Protein 2A9S (pdb70)

Structure (mmCIF, N/CA/C/O backbone):
data_2A9S
#
_entry.id   2A9S
#
_cell.length_a   41.050
_cell.length_b   68.790
_cell.length_c   96.670
_cell.angle_alpha   90.00
_cell.angle_beta   90.00
_cell.angle_gamma   90.00
#
_symmetry.space_group_name_H-M   'P 21 21 21'
#
loop_
_entity.id
_entity.type
_entity.pdbx_description
1 polymer 'competence/damage-inducible protein CinA'
2 non-polymer 'CHLORIDE ION'
3 water water
#
loop_
_atom_site.group_PDB
_atom_site.id
_atom_site.type_symbol
_atom_site.label_atom_id
_atom_site.label_alt_id
_atom_site.label_comp_id
_atom_site.label_asym_id
_atom_site.label_entity_id
_atom_site.label_seq_id
_atom_site.pdbx_PDB_ins_code
_atom_site.Cartn_x
_atom_site.Cartn_y
_atom_site.Cartn_z
_atom_site.occupancy
_atom_site.B_iso_or_equiv
_atom_site.auth_seq_id
_atom_site.auth_comp_id
_atom_site.auth_asym_id
_atom_site.auth_atom_id
_atom_site.pdbx_PDB_model_num
ATOM 1 N N . MET A 1 3 ? 31.240 47.601 16.562 1.00 28.98 1 MET A N 1
ATOM 2 C CA . MET A 1 3 ? 29.762 47.579 16.356 1.00 27.79 1 MET A CA 1
ATOM 3 C C . MET A 1 3 ? 29.380 48.632 15.325 1.00 28.33 1 MET A C 1
ATOM 4 O O . MET A 1 3 ? 29.757 49.798 15.456 1.00 28.35 1 MET A O 1
ATOM 9 N N . SER A 1 4 ? 28.631 48.229 14.308 1.00 28.11 2 SER A N 1
ATOM 10 C CA . SER A 1 4 ? 28.215 49.169 13.266 1.00 28.02 2 SER A CA 1
ATOM 11 C C . SER A 1 4 ? 26.790 49.662 13.564 1.00 26.67 2 SER A C 1
ATOM 12 O O . SER A 1 4 ? 25.974 48.909 14.134 1.00 27.08 2 SER A O 1
ATOM 15 N N . LEU A 1 5 ? 26.508 50.923 13.239 1.00 22.96 3 LEU A N 1
ATOM 16 C CA . LEU A 1 5 ? 25.139 51.447 13.342 1.00 20.90 3 LEU A CA 1
ATOM 17 C C . LEU A 1 5 ? 24.646 51.776 11.941 1.00 19.22 3 LEU A C 1
ATOM 18 O O . LEU A 1 5 ? 23.565 51.351 11.557 1.00 19.04 3 LEU A O 1
ATOM 23 N N . PHE A 1 6 ? 25.439 52.530 11.182 1.00 17.45 4 PHE A N 1
ATOM 24 C CA . PHE A 1 6 ? 25.074 52.904 9.804 1.00 16.55 4 PHE A CA 1
ATOM 25 C C . PHE A 1 6 ? 25.543 51.879 8.776 1.00 16.99 4 PHE A C 1
ATOM 26 O O . PHE A 1 6 ? 26.471 51.120 9.060 1.00 16.90 4 PHE A O 1
ATOM 34 N N . PRO A 1 7 ? 24.934 51.887 7.573 1.00 18.54 5 PRO A N 1
ATOM 35 C CA . PRO A 1 7 ? 25.445 51.067 6.459 1.00 18.90 5 PRO A CA 1
ATOM 36 C C . PRO A 1 7 ? 26.947 51.286 6.216 1.00 19.68 5 PRO A C 1
ATOM 37 O O . PRO A 1 7 ? 27.438 52.419 6.278 1.00 20.81 5 PRO A O 1
ATOM 41 N N . GLY A 1 8 ? 27.656 50.200 5.916 1.00 19.98 6 GLY A N 1
ATOM 42 C CA . GLY A 1 8 ? 29.101 50.209 5.725 1.00 20.11 6 GLY A CA 1
ATOM 43 C C . GLY A 1 8 ? 29.659 51.306 4.834 1.00 20.76 6 GLY A C 1
ATOM 44 O O . GLY A 1 8 ? 30.698 51.912 5.167 1.00 20.37 6 GLY A O 1
ATOM 45 N N . ASP A 1 9 ? 28.980 51.568 3.713 1.00 20.29 7 ASP A N 1
ATOM 46 C CA . ASP A 1 9 ? 29.458 52.581 2.813 1.00 20.73 7 ASP A CA 1
ATOM 47 C C . ASP A 1 9 ? 29.319 54.005 3.406 1.00 19.54 7 ASP A C 1
ATOM 48 O O . ASP A 1 9 ? 30.201 54.837 3.174 1.00 19.12 7 ASP A O 1
ATOM 53 N N . ILE A 1 10 ? 28.242 54.257 4.175 1.00 17.61 8 ILE A N 1
ATOM 54 C CA . ILE A 1 10 ? 28.057 55.537 4.882 1.00 16.52 8 ILE A CA 1
ATOM 55 C C . ILE A 1 10 ? 29.141 55.734 5.938 1.00 15.50 8 ILE A C 1
ATOM 56 O O . ILE A 1 10 ? 29.781 56.807 5.988 1.00 13.88 8 ILE A O 1
ATOM 61 N N . GLU A 1 11 ? 29.376 54.696 6.750 1.00 15.00 9 GLU A N 1
ATOM 62 C CA . GLU A 1 11 ? 30.497 54.712 7.678 1.00 17.47 9 GLU A CA 1
ATOM 63 C C . GLU A 1 11 ? 31.863 54.947 6.979 1.00 16.92 9 GLU A C 1
ATOM 64 O O . GLU A 1 11 ? 32.683 55.763 7.469 1.00 15.68 9 GLU A O 1
ATOM 70 N N . GLU A 1 12 ? 32.086 54.277 5.837 1.00 18.02 10 GLU A N 1
ATOM 71 C CA . GLU A 1 12 ? 33.293 54.512 4.995 1.00 17.92 10 GLU A CA 1
ATOM 72 C C . GLU A 1 12 ? 33.413 55.990 4.608 1.00 16.09 10 GLU A C 1
ATOM 73 O O . GLU A 1 12 ? 34.508 56.597 4.708 1.00 15.10 10 GLU A O 1
ATOM 79 N N . LEU A 1 13 ? 32.297 56.583 4.168 1.00 13.93 11 LEU A N 1
ATOM 80 C CA . LEU A 1 13 ? 32.326 57.989 3.737 1.00 12.95 11 LEU A CA 1
ATOM 81 C C . LEU A 1 13 ? 32.648 58.921 4.926 1.00 12.85 11 LEU A C 1
ATOM 82 O O . LEU A 1 13 ? 33.480 59.830 4.793 1.00 11.05 11 LEU A O 1
ATOM 87 N N . ALA A 1 14 ? 31.992 58.689 6.066 1.00 12.25 12 ALA A N 1
ATOM 88 C CA . ALA A 1 14 ? 32.252 59.463 7.274 1.00 12.74 12 ALA A CA 1
ATOM 89 C C . ALA A 1 14 ? 33.732 59.338 7.669 1.00 13.29 12 ALA A C 1
ATOM 90 O O . ALA A 1 14 ? 34.407 60.340 7.992 1.00 11.72 12 ALA A O 1
ATOM 92 N N . ARG A 1 15 ? 34.251 58.114 7.578 1.00 13.06 13 ARG A N 1
ATOM 93 C CA . ARG A 1 15 ? 35.648 57.857 7.946 1.00 13.80 13 ARG A CA 1
ATOM 94 C C . ARG A 1 15 ? 36.571 58.637 7.018 1.00 13.38 13 ARG A C 1
ATOM 95 O O . ARG A 1 15 ? 37.550 59.200 7.497 1.00 12.33 13 ARG A O 1
ATOM 103 N N . ARG A 1 16 ? 36.239 58.693 5.714 1.00 12.12 14 ARG A N 1
ATOM 104 C CA . ARG A 1 16 ? 37.043 59.426 4.722 1.00 12.57 14 ARG A CA 1
ATOM 105 C C . ARG A 1 16 ? 37.092 60.924 5.074 1.00 11.57 14 ARG A C 1
ATOM 106 O O . ARG A 1 16 ? 38.156 61.553 5.063 1.00 11.13 14 ARG A O 1
ATOM 114 N N . ILE A 1 17 ? 35.944 61.474 5.449 1.00 10.96 15 ILE A N 1
ATOM 115 C CA . ILE A 1 17 ? 35.865 62.888 5.798 1.00 11.61 15 ILE A CA 1
ATOM 116 C C . ILE A 1 17 ? 36.748 63.189 7.026 1.00 11.68 15 ILE A C 1
ATOM 117 O O . ILE A 1 17 ? 37.526 64.155 7.010 1.00 11.65 15 ILE A O 1
ATOM 122 N N . ILE A 1 18 ? 36.624 62.379 8.079 1.00 11.95 16 ILE A N 1
ATOM 123 C CA . ILE A 1 18 ? 37.398 62.624 9.305 1.00 12.04 16 ILE A CA 1
ATOM 124 C C . ILE A 1 18 ? 38.890 62.474 8.965 1.00 12.24 16 ILE A C 1
ATOM 125 O O . ILE A 1 18 ? 39.706 63.307 9.374 1.00 11.72 16 ILE A O 1
ATOM 130 N N . THR A 1 19 ? 39.214 61.446 8.180 1.00 12.01 17 THR A N 1
ATOM 131 C CA . THR A 1 19 ? 40.603 61.158 7.849 1.00 12.78 17 THR A CA 1
ATOM 132 C C . THR A 1 19 ? 41.246 62.293 7.021 1.00 12.65 17 THR A C 1
ATOM 133 O O . THR A 1 19 ? 42.365 62.706 7.291 1.00 12.85 17 THR A O 1
ATOM 137 N N . ASP A 1 20 ? 40.503 62.797 6.039 1.00 12.46 18 ASP A N 1
ATOM 138 C CA . ASP A 1 20 ? 40.972 63.859 5.142 1.00 13.20 18 ASP A CA 1
ATOM 139 C C . ASP A 1 20 ? 41.025 65.219 5.835 1.00 12.91 18 ASP A C 1
ATOM 140 O O . ASP A 1 20 ? 42.007 65.968 5.687 1.00 12.17 18 ASP A O 1
ATOM 145 N N . PHE A 1 21 ? 39.964 65.556 6.580 1.00 12.47 19 PHE A N 1
ATOM 146 C CA . PHE A 1 21 ? 39.829 66.911 7.083 1.00 12.98 19 PHE A CA 1
ATOM 147 C C . PHE A 1 21 ? 40.792 67.140 8.247 1.00 12.78 19 PHE A C 1
ATOM 148 O O . PHE A 1 21 ? 41.222 68.269 8.485 1.00 12.96 19 PHE A O 1
ATOM 156 N N . THR A 1 22 ? 41.126 66.081 8.973 1.00 12.11 20 THR A N 1
ATOM 157 C CA . THR A 1 22 ? 41.979 66.275 10.170 1.00 12.45 20 THR A CA 1
ATOM 158 C C . THR A 1 22 ? 43.353 66.910 9.802 1.00 13.34 20 THR A C 1
ATOM 159 O O . THR A 1 22 ? 43.704 67.959 10.361 1.00 13.04 20 THR A O 1
ATOM 163 N N . PRO A 1 23 ? 44.141 66.279 8.894 1.00 14.63 21 PRO A N 1
ATOM 164 C CA . PRO A 1 23 ? 45.442 66.901 8.550 1.00 14.64 21 PRO A CA 1
ATOM 165 C C . PRO A 1 23 ? 45.338 68.226 7.803 1.00 15.46 21 PRO A C 1
ATOM 166 O O . PRO A 1 23 ? 46.292 69.010 7.817 1.00 16.40 21 PRO A O 1
ATOM 170 N N . LEU A 1 24 ? 44.201 68.455 7.162 1.00 14.31 22 LEU A N 1
ATOM 171 C CA . LEU A 1 24 ? 43.918 69.725 6.531 1.00 15.81 22 LEU A CA 1
ATOM 172 C C . LEU A 1 24 ? 43.469 70.831 7.509 1.00 15.34 22 LEU A C 1
ATOM 173 O O . LEU A 1 24 ? 43.410 72.012 7.133 1.00 16.24 22 LEU A O 1
ATOM 178 N N . GLY A 1 25 ? 43.167 70.453 8.754 1.00 15.01 23 GLY A N 1
ATOM 179 C CA . GLY A 1 25 ? 42.722 71.395 9.792 1.00 15.72 23 GLY A CA 1
ATOM 180 C C . GLY A 1 25 ? 41.342 71.953 9.486 1.00 16.29 23 GLY A C 1
ATOM 181 O O . GLY A 1 25 ? 41.022 73.092 9.842 1.00 17.65 23 GLY A O 1
ATOM 182 N N . LEU A 1 26 ? 40.511 71.155 8.829 1.00 14.84 24 LEU A N 1
ATOM 183 C CA . LEU A 1 26 ? 39.187 71.633 8.425 1.00 14.54 24 LEU A CA 1
ATOM 184 C C . LEU A 1 26 ? 38.080 71.087 9.331 1.00 13.91 24 LEU A C 1
ATOM 185 O O . LEU A 1 26 ? 38.169 69.954 9.832 1.00 13.25 24 LEU A O 1
ATOM 190 N N . MET A 1 27 ? 37.024 71.879 9.482 1.00 12.81 25 MET A N 1
ATOM 191 C CA . MET A 1 27 ? 35.897 71.485 10.306 1.00 13.30 25 MET A CA 1
ATOM 192 C C . MET A 1 27 ? 34.604 71.647 9.527 1.00 12.08 25 MET A C 1
ATOM 193 O O . MET A 1 27 ? 34.541 72.417 8.542 1.00 12.42 25 MET A O 1
ATOM 198 N N . VAL A 1 28 ? 33.576 70.925 9.988 1.00 11.72 26 VAL A N 1
ATOM 199 C CA A VAL A 1 28 ? 32.288 70.882 9.315 0.50 11.57 26 VAL A CA 1
ATOM 200 C CA B VAL A 1 28 ? 32.288 70.958 9.306 0.50 11.44 26 VAL A CA 1
ATOM 201 C C . VAL A 1 28 ? 31.161 71.219 10.289 1.00 11.32 26 VAL A C 1
ATOM 202 O O . VAL A 1 28 ? 31.254 70.912 11.493 1.00 12.48 26 VAL A O 1
ATOM 209 N N . SER A 1 29 ? 30.110 71.819 9.767 1.00 10.50 27 SER A N 1
ATOM 210 C CA A SER A 1 29 ? 28.875 71.951 10.525 0.50 10.12 27 SER A CA 1
ATOM 211 C CA B SER A 1 29 ? 28.878 71.976 10.517 0.50 10.41 27 SER A CA 1
ATOM 212 C C . SER A 1 29 ? 27.743 71.431 9.675 1.00 10.42 27 SER A C 1
ATOM 213 O O . SER A 1 29 ? 27.845 71.399 8.452 1.00 10.75 27 SER A O 1
ATOM 218 N N . THR A 1 30 ? 26.675 71.001 10.334 1.00 9.65 28 THR A N 1
ATOM 219 C CA . THR A 1 30 ? 25.582 70.374 9.608 1.00 10.40 28 THR A CA 1
ATOM 220 C C . THR A 1 30 ? 24.318 71.099 9.972 1.00 10.32 28 THR A C 1
ATOM 221 O O . THR A 1 30 ? 24.176 71.572 11.111 1.00 10.27 28 THR A O 1
ATOM 225 N N . ALA A 1 31 ? 23.381 71.145 9.028 1.00 9.75 29 ALA A N 1
ATOM 226 C CA . ALA A 1 31 ? 22.086 71.748 9.262 1.00 10.24 29 ALA A CA 1
ATOM 227 C C . ALA A 1 31 ? 21.064 70.768 8.711 1.00 10.21 29 ALA A C 1
ATOM 228 O O . ALA A 1 31 ? 21.054 70.540 7.506 1.00 11.21 29 ALA A O 1
ATOM 230 N N . GLU A 1 32 ? 20.195 70.220 9.556 1.00 11.56 30 GLU A N 1
ATOM 231 C CA . GLU A 1 32 ? 19.427 69.060 9.137 1.00 12.63 30 GLU A CA 1
ATOM 232 C C . GLU A 1 32 ? 17.945 69.248 9.389 1.00 13.57 30 GLU A C 1
ATOM 233 O O . GLU A 1 32 ? 17.522 69.563 10.498 1.00 13.87 30 GLU A O 1
ATOM 239 N N . SER A 1 33 ? 17.157 69.012 8.363 1.00 13.91 31 SER A N 1
ATOM 240 C CA . SER A 1 33 ? 15.736 68.991 8.551 1.00 16.28 31 SER A CA 1
ATOM 241 C C . SER A 1 33 ? 15.349 67.481 8.559 1.00 17.05 31 SER A C 1
ATOM 242 O O . SER A 1 33 ? 15.297 66.830 9.656 1.00 18.66 31 SER A O 1
ATOM 245 N N . CYS A 1 34 ? 15.207 66.920 7.360 1.00 15.37 32 CYS A N 1
ATOM 246 C CA . CYS A 1 34 ? 14.649 65.581 7.174 1.00 15.36 32 CYS A CA 1
ATOM 247 C C . CYS A 1 34 ? 15.453 64.425 7.780 1.00 14.18 32 CYS A C 1
ATOM 248 O O . CYS A 1 34 ? 14.843 63.430 8.151 1.00 15.28 32 CYS A O 1
ATOM 251 N N . THR A 1 35 ? 16.787 64.563 7.888 1.00 12.36 33 THR A N 1
ATOM 252 C CA . THR A 1 35 ? 17.649 63.492 8.477 1.00 11.72 33 THR A CA 1
ATOM 253 C C . THR A 1 35 ? 17.694 63.539 10.000 1.00 10.85 33 THR A C 1
ATOM 254 O O . THR A 1 35 ? 18.206 62.625 10.645 1.00 11.32 33 THR A O 1
ATOM 258 N N . GLY A 1 36 ? 17.173 64.615 10.569 1.00 9.87 34 GLY A N 1
ATOM 259 C CA . GLY A 1 36 ? 16.932 64.712 12.030 1.00 10.16 34 GLY A CA 1
ATOM 260 C C . GLY A 1 36 ? 18.150 64.565 12.956 1.00 10.46 34 GLY A C 1
ATOM 261 O O . GLY A 1 36 ? 17.991 64.265 14.149 1.00 11.15 34 GLY A O 1
ATOM 262 N N . GLY A 1 37 ? 19.353 64.785 12.424 1.00 9.09 35 GLY A N 1
ATOM 263 C CA . GLY A 1 37 ? 20.576 64.651 13.217 1.00 10.60 35 GLY A CA 1
ATOM 264 C C . GLY A 1 37 ? 21.466 63.486 12.789 1.00 9.94 35 GLY A C 1
ATOM 265 O O . GLY A 1 37 ? 22.579 63.353 13.304 1.00 10.27 35 GLY A O 1
ATOM 266 N N . LEU A 1 38 ? 20.977 62.625 11.885 1.00 9.89 36 LEU A N 1
ATOM 267 C CA . LEU A 1 38 ? 21.741 61.447 11.456 1.00 9.13 36 LEU A CA 1
ATOM 268 C C . LEU A 1 38 ? 22.993 61.784 10.653 1.00 8.58 36 LEU A C 1
ATOM 269 O O . LEU A 1 38 ? 23.884 60.948 10.580 1.00 9.66 36 LEU A O 1
ATOM 274 N N . ILE A 1 39 ? 23.064 62.985 10.057 1.00 8.06 37 ILE A N 1
ATOM 275 C CA . ILE A 1 39 ? 24.303 63.321 9.338 1.00 8.56 37 ILE A CA 1
ATOM 276 C C . ILE A 1 39 ? 25.425 63.556 10.361 1.00 8.21 37 ILE A C 1
ATOM 277 O O . ILE A 1 39 ? 26.514 62.948 10.249 1.00 9.51 37 ILE A O 1
ATOM 282 N N . ALA A 1 40 ? 25.172 64.450 11.338 1.00 7.76 38 ALA A N 1
ATOM 283 C CA . ALA A 1 40 ? 26.106 64.612 12.468 1.00 8.25 38 ALA A CA 1
ATOM 284 C C . ALA A 1 40 ? 26.323 63.256 13.156 1.00 8.15 38 ALA A C 1
ATOM 285 O O . ALA A 1 40 ? 27.455 62.953 13.547 1.00 8.74 38 ALA A O 1
ATOM 287 N N . GLY A 1 41 ? 25.253 62.457 13.283 1.00 7.99 39 GLY A N 1
ATOM 288 C CA . GLY A 1 41 ? 25.327 61.133 13.921 1.00 9.36 39 GLY A CA 1
ATOM 289 C C . GLY A 1 41 ? 26.346 60.237 13.205 1.00 9.52 39 GLY A C 1
ATOM 290 O O . GLY A 1 41 ? 27.233 59.639 13.821 1.00 9.87 39 GLY A O 1
ATOM 291 N N . ALA A 1 42 ? 26.227 60.172 11.886 1.00 9.92 40 ALA A N 1
ATOM 292 C CA . ALA A 1 42 ? 27.136 59.379 11.075 1.00 10.15 40 ALA A CA 1
ATOM 293 C C . ALA A 1 42 ? 28.589 59.851 11.188 1.00 10.27 40 ALA A C 1
ATOM 294 O O . ALA A 1 42 ? 29.473 59.045 11.392 1.00 10.80 40 ALA A O 1
ATOM 296 N N . LEU A 1 43 ? 28.828 61.150 11.085 1.00 8.96 41 LEU A N 1
ATOM 297 C CA . LEU A 1 43 ? 30.193 61.680 11.225 1.00 9.84 41 LEU A CA 1
ATOM 298 C C . LEU A 1 43 ? 30.808 61.365 12.593 1.00 10.31 41 LEU A C 1
ATOM 299 O O . LEU A 1 43 ? 32.015 61.065 12.698 1.00 10.52 41 LEU A O 1
ATOM 304 N N . THR A 1 44 ? 29.971 61.396 13.639 1.00 9.34 42 THR A N 1
ATOM 305 C CA . THR A 1 44 ? 30.506 61.255 14.990 1.00 9.86 42 THR A CA 1
ATOM 306 C C . THR A 1 44 ? 30.571 59.777 15.409 1.00 10.34 42 THR A C 1
ATOM 307 O O . THR A 1 44 ? 30.981 59.462 16.522 1.00 11.02 42 THR A O 1
ATOM 311 N N . GLU A 1 45 ? 30.203 58.862 14.510 1.00 10.98 43 GLU A N 1
ATOM 312 C CA . GLU A 1 45 ? 30.526 57.434 14.717 1.00 12.06 43 GLU A CA 1
ATOM 313 C C . GLU A 1 45 ? 32.057 57.160 14.661 1.00 13.00 43 GLU A C 1
ATOM 314 O O . GLU A 1 45 ? 32.548 56.170 15.216 1.00 14.12 43 GLU A O 1
ATOM 320 N N . ILE A 1 46 ? 32.794 58.063 14.024 1.00 12.69 44 ILE A N 1
ATOM 321 C CA . ILE A 1 46 ? 34.219 57.906 13.779 1.00 13.52 44 ILE A CA 1
ATOM 322 C C . ILE A 1 46 ? 35.098 58.446 14.922 1.00 13.75 44 ILE A C 1
ATOM 323 O O . ILE A 1 46 ? 35.000 59.626 15.310 1.00 13.54 44 ILE A O 1
ATOM 328 N N . ALA A 1 47 ? 35.943 57.576 15.473 1.00 13.85 45 ALA A N 1
ATOM 329 C CA . ALA A 1 47 ? 36.892 58.020 16.482 1.00 14.81 45 ALA A CA 1
ATOM 330 C C . ALA A 1 47 ? 37.823 59.065 15.859 1.00 15.20 45 ALA A C 1
ATOM 331 O O . ALA A 1 47 ? 38.309 58.894 14.736 1.00 16.01 45 ALA A O 1
ATOM 333 N N . GLY A 1 48 ? 38.016 60.164 16.580 1.00 15.12 46 GLY A N 1
ATOM 334 C CA . GLY A 1 48 ? 38.736 61.328 16.055 1.00 15.59 46 GLY A CA 1
ATOM 335 C C . GLY A 1 48 ? 37.842 62.394 15.449 1.00 15.28 46 GLY A C 1
ATOM 336 O O . GLY A 1 48 ? 38.304 63.483 15.108 1.00 15.03 46 GLY A O 1
ATOM 337 N N . SER A 1 49 ? 36.546 62.096 15.324 1.00 14.84 47 SER A N 1
ATOM 338 C CA . SER A 1 49 ? 35.610 63.075 14.751 1.00 14.09 47 SER A CA 1
ATOM 339 C C . SER A 1 49 ? 35.502 64.431 15.499 1.00 14.70 47 SER A C 1
ATOM 340 O O . SER A 1 49 ? 35.131 65.449 14.915 1.00 14.79 47 SER A O 1
ATOM 343 N N . SER A 1 50 ? 35.862 64.438 16.780 1.00 14.44 48 SER A N 1
ATOM 344 C CA . SER A 1 50 ? 35.850 65.658 17.587 1.00 15.06 48 SER A CA 1
ATOM 345 C C . SER A 1 50 ? 36.790 66.719 17.008 1.00 15.02 48 SER A C 1
ATOM 346 O O . SER A 1 50 ? 36.576 67.904 17.223 1.00 16.84 48 SER A O 1
ATOM 349 N N . ALA A 1 51 ? 37.793 66.301 16.234 1.00 15.18 49 ALA A N 1
ATOM 350 C CA . ALA A 1 51 ? 38.710 67.253 15.616 1.00 15.06 49 ALA A CA 1
ATOM 351 C C . ALA A 1 51 ? 38.061 68.021 14.475 1.00 15.14 49 ALA A C 1
ATOM 352 O O . ALA A 1 51 ? 38.546 69.098 14.090 1.00 15.23 49 ALA A O 1
ATOM 354 N N . VAL A 1 52 ? 36.977 67.456 13.932 1.00 13.85 50 VAL A N 1
ATOM 355 C CA . VAL A 1 52 ? 36.433 67.898 12.641 1.00 13.25 50 VAL A CA 1
ATOM 356 C C . VAL A 1 52 ? 35.008 68.441 12.767 1.00 13.47 50 VAL A C 1
ATOM 357 O O . VAL A 1 52 ? 34.642 69.388 12.088 1.00 12.68 50 VAL A O 1
ATOM 361 N N . VAL A 1 53 ? 34.193 67.826 13.623 1.00 13.35 51 VAL A N 1
ATOM 362 C CA . VAL A 1 53 ? 32.798 68.218 13.677 1.00 14.29 51 VAL A CA 1
ATOM 363 C C . VAL A 1 53 ? 32.634 69.389 14.655 1.00 14.88 51 VAL A C 1
ATOM 364 O O . VAL A 1 53 ? 32.887 69.254 15.853 1.00 16.43 51 VAL A O 1
ATOM 368 N N . ASP A 1 54 ? 32.233 70.537 14.140 1.00 13.91 52 ASP A N 1
ATOM 369 C CA . ASP A 1 54 ? 32.157 71.731 14.964 1.00 14.64 52 ASP A CA 1
ATOM 370 C C . ASP A 1 54 ? 30.829 71.783 15.699 1.00 14.80 52 ASP A C 1
ATOM 371 O O . ASP A 1 54 ? 30.812 71.732 16.935 1.00 16.94 52 ASP A O 1
ATOM 376 N N . ARG A 1 55 ? 29.735 71.853 14.954 1.00 13.06 53 ARG A N 1
ATOM 377 C CA . ARG A 1 55 ? 28.412 71.838 15.581 1.00 12.23 53 ARG A CA 1
ATOM 378 C C . ARG A 1 55 ? 27.372 71.424 14.576 1.00 11.86 53 ARG A C 1
ATOM 379 O O . ARG A 1 55 ? 27.634 71.360 13.371 1.00 12.44 53 ARG A O 1
ATOM 387 N N . GLY A 1 56 ? 26.177 71.157 15.070 1.00 10.94 54 GLY A N 1
ATOM 388 C CA . GLY A 1 56 ? 25.090 70.712 14.222 1.00 11.27 54 GLY A CA 1
ATOM 389 C C . GLY A 1 56 ? 23.811 71.377 14.654 1.00 11.64 54 GLY A C 1
ATOM 390 O O . GLY A 1 56 ? 23.600 71.586 15.869 1.00 10.32 54 GLY A O 1
ATOM 391 N N . PHE A 1 57 ? 22.955 71.675 13.663 1.00 10.19 55 PHE A N 1
ATOM 392 C CA . PHE A 1 57 ? 21.635 72.286 13.898 1.00 12.27 55 PHE A CA 1
ATOM 393 C C . PHE A 1 57 ? 20.601 71.334 13.346 1.00 12.79 55 PHE A C 1
ATOM 394 O O . PHE A 1 57 ? 20.707 70.936 12.185 1.00 15.09 55 PHE A O 1
ATOM 402 N N . VAL A 1 58 ? 19.646 70.905 14.172 1.00 11.53 56 VAL A N 1
ATOM 403 C CA . VAL A 1 58 ? 18.565 70.114 13.653 1.00 11.83 56 VAL A CA 1
ATOM 404 C C . VAL A 1 58 ? 17.362 71.027 13.679 1.00 12.65 56 VAL A C 1
ATOM 405 O O . VAL A 1 58 ? 16.856 71.348 14.741 1.00 11.70 56 VAL A O 1
ATOM 409 N N . THR A 1 59 ? 16.947 71.482 12.493 1.00 14.28 57 THR A N 1
ATOM 410 C CA . THR A 1 59 ? 15.948 72.541 12.371 1.00 14.73 57 THR A CA 1
ATOM 411 C C . THR A 1 59 ? 14.732 71.894 11.731 1.00 17.88 57 THR A C 1
ATOM 412 O O . THR A 1 59 ? 14.443 72.095 10.539 1.00 18.59 57 THR A O 1
ATOM 416 N N . TYR A 1 60 ? 14.060 71.113 12.572 1.00 20.24 58 TYR A N 1
ATOM 417 C CA . TYR A 1 60 ? 13.022 70.196 12.172 1.00 23.23 58 TYR A CA 1
ATOM 418 C C . TYR A 1 60 ? 11.780 70.990 11.809 1.00 24.32 58 TYR A C 1
ATOM 419 O O . TYR A 1 60 ? 11.011 70.563 10.961 1.00 26.47 58 TYR A O 1
ATOM 428 N N . THR A 1 61 ? 11.600 72.154 12.443 1.00 24.07 59 THR A N 1
ATOM 429 C CA . THR A 1 61 ? 10.508 73.090 12.122 1.00 23.78 59 THR A CA 1
ATOM 430 C C . THR A 1 61 ? 10.923 74.330 11.324 1.00 24.43 59 THR A C 1
ATOM 431 O O . THR A 1 61 ? 12.096 74.726 11.287 1.00 24.93 59 THR A O 1
ATOM 435 N N . ASN A 1 62 ? 9.944 74.994 10.728 1.00 25.14 60 ASN A N 1
ATOM 436 C CA . ASN A 1 62 ? 10.191 76.298 10.099 1.00 25.59 60 ASN A CA 1
ATOM 437 C C . ASN A 1 62 ? 10.662 77.429 11.038 1.00 25.27 60 ASN A C 1
ATOM 438 O O . ASN A 1 62 ? 11.502 78.254 10.645 1.00 24.41 60 ASN A O 1
ATOM 443 N N . ASP A 1 63 ? 10.122 77.461 12.261 1.00 24.81 61 ASP A N 1
ATOM 444 C CA . ASP A 1 63 ? 10.619 78.345 13.326 1.00 25.05 61 ASP A CA 1
ATOM 445 C C . ASP A 1 63 ? 12.128 78.121 13.536 1.00 23.18 61 ASP A C 1
ATOM 446 O O . ASP A 1 63 ? 12.919 79.066 13.562 1.00 22.61 61 ASP A O 1
ATOM 451 N N . ALA A 1 64 ? 12.529 76.858 13.689 1.00 21.67 62 ALA A N 1
ATOM 452 C CA . ALA A 1 64 ? 13.940 76.554 13.893 1.00 19.86 62 ALA A CA 1
ATOM 453 C C . ALA A 1 64 ? 14.831 77.049 12.726 1.00 19.04 62 ALA A C 1
ATOM 454 O O . ALA A 1 64 ? 15.912 77.602 12.965 1.00 18.64 62 ALA A O 1
ATOM 456 N N . LYS A 1 65 ? 14.379 76.862 11.474 1.00 19.36 63 LYS A N 1
ATOM 457 C CA . LYS A 1 65 ? 15.150 77.298 10.287 1.00 18.91 63 LYS A CA 1
ATOM 458 C C . LYS A 1 65 ? 15.396 78.807 10.353 1.00 20.08 63 LYS A C 1
ATOM 459 O O . LYS A 1 65 ? 16.526 79.279 10.191 1.00 19.15 63 LYS A O 1
ATOM 465 N N . ARG A 1 66 ? 14.332 79.538 10.672 1.00 22.26 64 ARG A N 1
ATOM 466 C CA . ARG A 1 66 ? 14.392 80.998 10.901 1.00 24.66 64 ARG A CA 1
ATOM 467 C C . ARG A 1 66 ? 15.340 81.416 12.053 1.00 24.13 64 ARG A C 1
ATOM 468 O O . ARG A 1 66 ? 16.286 82.162 11.798 1.00 24.90 64 ARG A O 1
ATOM 476 N N . ASP A 1 67 ? 15.112 80.911 13.279 1.00 24.41 65 ASP A N 1
ATOM 477 C CA . ASP A 1 67 ? 15.882 81.277 14.498 1.00 24.23 65 ASP A CA 1
ATOM 478 C C . ASP A 1 67 ? 17.326 80.842 14.494 1.00 23.19 65 ASP A C 1
ATOM 479 O O . ASP A 1 67 ? 18.239 81.627 14.801 1.00 23.76 65 ASP A O 1
ATOM 484 N N . MET A 1 68 ? 17.538 79.557 14.207 1.00 20.73 66 MET A N 1
ATOM 485 C CA . MET A 1 68 ? 18.858 78.993 14.276 1.00 18.85 66 MET A CA 1
ATOM 486 C C . MET A 1 68 ? 19.710 79.368 13.076 1.00 18.49 66 MET A C 1
ATOM 487 O O . MET A 1 68 ? 20.903 79.559 13.224 1.00 18.49 66 MET A O 1
ATOM 492 N N . LEU A 1 69 ? 19.117 79.444 11.880 1.00 17.31 67 LEU A N 1
ATOM 493 C CA . LEU A 1 69 ? 19.930 79.571 10.667 1.00 17.96 67 LEU A CA 1
ATOM 494 C C . LEU A 1 69 ? 19.760 80.879 9.878 1.00 18.63 67 LEU A C 1
ATOM 495 O O . LEU A 1 69 ? 20.535 81.135 8.950 1.00 19.21 67 LEU A O 1
ATOM 500 N N . GLY A 1 70 ? 18.753 81.665 10.250 1.00 20.31 68 GLY A N 1
ATOM 501 C CA . GLY A 1 70 ? 18.440 82.914 9.543 1.00 22.12 68 GLY A CA 1
ATOM 502 C C . GLY A 1 70 ? 17.815 82.732 8.169 1.00 23.36 68 GLY A C 1
ATOM 503 O O . GLY A 1 70 ? 17.945 83.616 7.304 1.00 24.25 68 GLY A O 1
ATOM 504 N N . VAL A 1 71 ? 17.144 81.600 7.942 1.00 23.41 69 VAL A N 1
ATOM 505 C CA . VAL A 1 71 ? 16.416 81.388 6.696 1.00 24.19 69 VAL A CA 1
ATOM 506 C C . VAL A 1 71 ? 15.251 82.389 6.674 1.00 26.09 69 VAL A C 1
ATOM 507 O O . VAL A 1 71 ? 14.561 82.563 7.678 1.00 25.81 69 VAL A O 1
ATOM 511 N N . GLY A 1 72 ? 15.051 83.054 5.534 1.00 27.89 70 GLY A N 1
ATOM 512 C CA . GLY A 1 72 ? 14.022 84.099 5.434 1.00 29.50 70 GLY A CA 1
ATOM 513 C C . GLY A 1 72 ? 12.593 83.594 5.409 1.00 31.14 70 GLY A C 1
ATOM 514 O O . GLY A 1 72 ? 12.282 82.596 4.739 1.00 30.72 70 GLY A O 1
ATOM 515 N N . THR A 1 73 ? 11.712 84.291 6.132 1.00 32.49 71 THR A N 1
ATOM 516 C CA . THR A 1 73 ? 10.264 84.015 6.085 1.00 34.18 71 THR A CA 1
ATOM 517 C C . THR A 1 73 ? 9.774 84.124 4.624 1.00 34.90 71 THR A C 1
ATOM 518 O O . THR A 1 73 ? 8.845 83.429 4.196 1.00 35.62 71 THR A O 1
ATOM 522 N N . GLU A 1 74 ? 10.455 84.988 3.881 1.00 35.94 72 GLU A N 1
ATOM 523 C CA . GLU A 1 74 ? 10.214 85.275 2.476 1.00 37.28 72 GLU A CA 1
ATOM 524 C C . GLU A 1 74 ? 10.641 84.130 1.542 1.00 36.91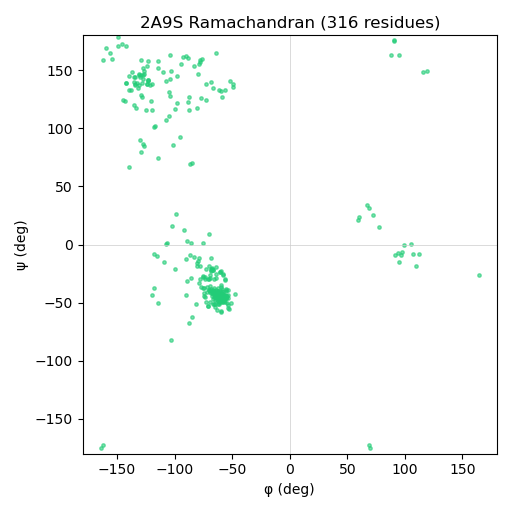 72 GLU A C 1
ATOM 525 O O . GLU A 1 74 ? 9.996 83.868 0.522 1.00 37.26 72 GLU A O 1
ATOM 531 N N . THR A 1 75 ? 11.736 83.461 1.889 1.00 36.12 73 THR A N 1
ATOM 532 C CA . THR A 1 75 ? 12.164 82.270 1.170 1.00 34.77 73 THR A CA 1
ATOM 533 C C . THR A 1 75 ? 11.183 81.135 1.465 1.00 34.38 73 THR A C 1
ATOM 534 O O . THR A 1 75 ? 10.816 80.383 0.566 1.00 33.98 73 THR A O 1
ATOM 538 N N . LEU A 1 76 ? 10.725 81.051 2.712 1.00 33.71 74 LEU A N 1
ATOM 539 C CA . LEU A 1 76 ? 9.958 79.906 3.183 1.00 33.76 74 LEU A CA 1
ATOM 540 C C . LEU A 1 76 ? 8.528 79.873 2.660 1.00 34.48 74 LEU A C 1
ATOM 541 O O . LEU A 1 76 ? 8.025 78.804 2.310 1.00 34.83 74 LEU A O 1
ATOM 546 N N . THR A 1 77 ? 7.869 81.033 2.627 1.00 34.61 75 THR A N 1
ATOM 547 C CA . THR A 1 77 ? 6.507 81.102 2.108 1.00 34.96 75 THR A CA 1
ATOM 548 C C . THR A 1 77 ? 6.489 81.087 0.578 1.00 34.16 75 THR A C 1
ATOM 549 O O . THR A 1 77 ? 5.530 80.600 -0.007 1.00 34.41 75 THR A O 1
ATOM 553 N N . THR A 1 78 ? 7.530 81.611 -0.067 1.00 33.41 76 THR A N 1
ATOM 554 C CA . THR A 1 78 ? 7.573 81.627 -1.536 1.00 32.85 76 THR A CA 1
ATOM 555 C C . THR A 1 78 ? 8.028 80.288 -2.131 1.00 32.09 76 THR A C 1
ATOM 556 O O . THR A 1 78 ? 7.354 79.739 -3.018 1.00 31.71 76 THR A O 1
ATOM 560 N N . PHE A 1 79 ? 9.157 79.769 -1.634 1.00 29.75 77 PHE A N 1
ATOM 561 C CA . PHE A 1 79 ? 9.761 78.565 -2.215 1.00 27.84 77 PHE A CA 1
ATOM 562 C C . PHE A 1 79 ? 9.450 77.267 -1.443 1.00 26.07 77 PHE A C 1
ATOM 563 O O . PHE A 1 79 ? 9.543 76.176 -2.005 1.00 25.22 77 PHE A O 1
ATOM 571 N N . GLY A 1 80 ? 9.074 77.399 -0.171 1.00 24.14 78 GLY A N 1
ATOM 572 C CA . GLY A 1 80 ? 8.754 76.249 0.682 1.00 22.62 78 GLY A CA 1
ATOM 573 C C . GLY A 1 80 ? 9.984 75.847 1.479 1.00 21.63 78 GLY A C 1
ATOM 574 O O . GLY A 1 80 ? 11.100 76.258 1.146 1.00 21.69 78 GLY A O 1
ATOM 575 N N . ALA A 1 81 ? 9.763 75.057 2.528 1.00 21.39 79 ALA A N 1
ATOM 576 C CA . ALA A 1 81 ? 10.835 74.528 3.372 1.00 20.76 79 ALA A CA 1
ATOM 577 C C . ALA A 1 81 ? 11.688 73.584 2.555 1.00 20.12 79 ALA A C 1
ATOM 578 O O . ALA A 1 81 ? 12.903 73.548 2.715 1.00 19.75 79 ALA A O 1
ATOM 580 N N . VAL A 1 82 ? 11.032 72.823 1.676 1.00 18.78 80 VAL A N 1
ATOM 581 C CA . VAL A 1 82 ? 11.727 71.901 0.756 1.00 18.12 80 VAL A CA 1
ATOM 582 C C . VAL A 1 82 ? 11.957 72.582 -0.591 1.00 18.10 80 VAL A C 1
ATOM 583 O O . VAL A 1 82 ? 11.088 72.558 -1.499 1.00 19.15 80 VAL A O 1
ATOM 587 N N . SER A 1 83 ? 13.123 73.199 -0.728 1.00 17.74 81 SER A N 1
ATOM 588 C CA . SER A 1 83 ? 13.462 73.948 -1.948 1.00 17.80 81 SER A CA 1
ATOM 589 C C . SER A 1 83 ? 14.966 74.171 -2.026 1.00 18.09 81 SER A C 1
ATOM 590 O O . SER A 1 83 ? 15.676 74.134 -1.007 1.00 17.01 81 SER A O 1
ATOM 593 N N . ARG A 1 84 ? 15.448 74.427 -3.235 1.00 18.30 82 ARG A N 1
ATOM 594 C CA . ARG A 1 84 ? 16.835 74.794 -3.456 1.00 19.18 82 ARG A CA 1
ATOM 595 C C . ARG A 1 84 ? 17.188 76.033 -2.610 1.00 18.76 82 ARG A C 1
ATOM 596 O O . ARG A 1 84 ? 18.223 76.058 -1.935 1.00 17.11 82 ARG A O 1
ATOM 604 N N . GLN A 1 85 ? 16.293 77.022 -2.614 1.00 18.43 83 GLN A N 1
ATOM 605 C CA . GLN A 1 85 ? 16.506 78.277 -1.891 1.00 19.31 83 GLN A CA 1
ATOM 606 C C . GLN A 1 85 ? 16.650 78.112 -0.372 1.00 18.63 83 GLN A C 1
ATOM 607 O O . GLN A 1 85 ? 17.533 78.723 0.240 1.00 19.22 83 GLN A O 1
ATOM 613 N N . THR A 1 86 ? 15.774 77.309 0.234 1.00 17.82 84 THR A N 1
ATOM 614 C CA . THR A 1 86 ? 15.870 77.038 1.668 1.00 17.02 84 THR A CA 1
ATOM 615 C C . THR A 1 86 ? 17.178 76.312 1.951 1.00 16.14 84 THR A C 1
ATOM 616 O O . THR A 1 86 ? 17.861 76.667 2.883 1.00 15.83 84 THR A O 1
ATOM 620 N N . ALA A 1 87 ? 17.551 75.349 1.103 1.00 15.49 85 ALA A N 1
ATOM 621 C CA . ALA A 1 87 ? 18.797 74.590 1.315 1.00 15.75 85 ALA A CA 1
ATOM 622 C C . ALA A 1 87 ? 20.020 75.498 1.320 1.00 15.63 85 ALA A C 1
ATOM 623 O O . ALA A 1 87 ? 20.870 75.414 2.222 1.00 14.02 85 ALA A O 1
ATOM 625 N N . LEU A 1 88 ? 20.090 76.368 0.305 1.00 15.89 86 LEU A N 1
ATOM 626 C CA . LEU A 1 88 ? 21.167 77.350 0.220 1.00 17.22 86 LEU A CA 1
ATOM 627 C C . LEU A 1 88 ? 21.233 78.249 1.450 1.00 15.97 86 LEU A C 1
ATOM 628 O O . LEU A 1 88 ? 22.323 78.451 1.974 1.00 17.75 86 LEU A O 1
ATOM 633 N N . GLN A 1 89 ? 20.104 78.767 1.924 1.00 15.63 87 GLN A N 1
ATOM 634 C CA . GLN A 1 89 ? 20.104 79.636 3.113 1.00 15.55 87 GLN A CA 1
ATOM 635 C C . GLN A 1 89 ? 20.489 78.909 4.401 1.00 14.46 87 GLN A C 1
ATOM 636 O O . GLN A 1 89 ? 21.231 79.442 5.231 1.00 14.46 87 GLN A O 1
ATOM 642 N N . MET A 1 90 ? 20.000 77.680 4.548 1.00 13.84 88 MET A N 1
ATOM 643 C CA . MET A 1 90 ? 20.421 76.822 5.654 1.00 11.88 88 MET A CA 1
ATOM 644 C C . MET A 1 90 ? 21.955 76.623 5.665 1.00 12.98 88 MET A C 1
ATOM 645 O O . MET A 1 90 ? 22.596 76.730 6.726 1.00 12.72 88 MET A O 1
ATOM 650 N N . ALA A 1 91 ? 22.534 76.348 4.505 1.00 12.34 89 ALA A N 1
ATOM 651 C CA . ALA A 1 91 ? 23.962 76.049 4.404 1.00 13.92 89 ALA A CA 1
ATOM 652 C C . ALA A 1 91 ? 24.768 77.305 4.794 1.00 15.31 89 ALA A C 1
ATOM 653 O O . ALA A 1 91 ? 25.734 77.247 5.569 1.00 14.72 89 ALA A O 1
ATOM 655 N N . HIS A 1 92 ? 24.318 78.446 4.271 1.00 15.40 90 HIS A N 1
ATOM 656 C CA . HIS A 1 92 ? 24.935 79.724 4.571 1.00 17.14 90 HIS A CA 1
ATOM 657 C C . HIS A 1 92 ? 24.840 80.035 6.069 1.00 17.01 90 HIS A C 1
ATOM 658 O O . HIS A 1 92 ? 25.852 80.408 6.703 1.00 17.45 90 HIS A O 1
ATOM 665 N N . GLY A 1 93 ? 23.636 79.896 6.633 1.00 16.20 91 GLY A N 1
ATOM 666 C CA . GLY A 1 93 ? 23.434 80.072 8.082 1.00 15.55 91 GLY A CA 1
ATOM 667 C C . GLY A 1 93 ? 24.288 79.164 8.958 1.00 15.56 91 GLY A C 1
ATOM 668 O O . GLY A 1 93 ? 24.880 79.612 9.960 1.00 15.49 91 GLY A O 1
ATOM 669 N N . ALA A 1 94 ? 24.372 77.880 8.588 1.00 15.16 92 ALA A N 1
ATOM 670 C CA . ALA A 1 94 ? 25.108 76.921 9.413 1.00 15.77 92 ALA A CA 1
ATOM 671 C C . ALA A 1 94 ? 26.596 77.206 9.370 1.00 17.10 92 ALA A C 1
ATOM 672 O O . ALA A 1 94 ? 27.328 76.911 10.333 1.00 17.17 92 ALA A O 1
ATOM 674 N N . LEU A 1 95 ? 27.041 77.781 8.261 1.00 17.42 93 LEU A N 1
ATOM 675 C CA . LEU A 1 95 ? 28.435 78.069 8.054 1.00 19.77 93 LEU A CA 1
ATOM 676 C C . LEU A 1 95 ? 28.837 79.286 8.876 1.00 20.04 93 LEU A C 1
ATOM 677 O O . LEU A 1 95 ? 29.792 79.225 9.663 1.00 20.09 93 LEU A O 1
ATOM 682 N N A TYR A 1 96 ? 28.092 80.379 8.737 0.50 20.80 94 TYR A N 1
ATOM 683 N N B TYR A 1 96 ? 28.088 80.368 8.697 0.50 21.31 94 TYR A N 1
ATOM 684 C CA A TYR A 1 96 ? 28.470 81.639 9.388 0.50 21.46 94 TYR A CA 1
ATOM 685 C CA B TYR A 1 96 ? 28.362 81.644 9.348 0.50 22.33 94 TYR A CA 1
ATOM 686 C C A TYR A 1 96 ? 27.955 81.804 10.836 0.50 21.17 94 TYR A C 1
ATOM 687 C C B TYR A 1 96 ? 28.195 81.560 10.867 0.50 21.73 94 TYR A C 1
ATOM 688 O O A TYR A 1 96 ? 28.305 82.775 11.515 0.50 21.64 94 TYR A O 1
ATOM 689 O O B TYR A 1 96 ? 29.016 82.110 11.615 0.50 21.62 94 TYR A O 1
ATOM 706 N N . ARG A 1 97 ? 27.171 80.834 11.316 1.00 21.02 95 ARG A N 1
ATOM 707 C CA . ARG A 1 97 ? 26.886 80.690 12.747 1.00 19.89 95 ARG A CA 1
ATOM 708 C C . ARG A 1 97 ? 27.693 79.534 13.390 1.00 19.03 95 ARG A C 1
ATOM 709 O O . ARG A 1 97 ? 27.258 78.899 14.370 1.00 18.56 95 ARG A O 1
ATOM 717 N N . SER A 1 98 ? 28.878 79.276 12.832 1.00 17.58 96 SER A N 1
ATOM 718 C CA . SER A 1 98 ? 29.772 78.257 13.355 1.00 17.43 96 SER A CA 1
ATOM 719 C C . SER A 1 98 ? 31.215 78.648 13.100 1.00 16.91 96 SER A C 1
ATOM 720 O O . SER A 1 98 ? 31.472 79.700 12.477 1.00 18.15 96 SER A O 1
ATOM 723 N N . ARG A 1 99 ? 32.136 77.800 13.558 1.00 16.47 97 ARG A N 1
ATOM 724 C CA . ARG A 1 99 ? 33.555 77.969 13.286 1.00 17.49 97 ARG A CA 1
ATOM 725 C C . ARG A 1 99 ? 34.014 77.017 12.200 1.00 16.79 97 ARG A C 1
ATOM 726 O O . ARG A 1 99 ? 35.209 76.856 12.006 1.00 17.74 97 ARG A O 1
ATOM 734 N N . ALA A 1 100 ? 33.082 76.428 11.450 1.00 16.01 98 ALA A N 1
ATOM 735 C CA . ALA A 1 100 ? 33.453 75.442 10.439 1.00 15.55 98 ALA A CA 1
ATOM 736 C C . ALA A 1 100 ? 33.985 76.112 9.181 1.00 15.09 98 ALA A C 1
ATOM 737 O O . ALA A 1 100 ? 33.670 77.265 8.886 1.00 15.94 98 ALA A O 1
ATOM 739 N N . ASN A 1 101 ? 34.789 75.361 8.444 1.00 15.29 99 ASN A N 1
ATOM 740 C CA . ASN A 1 101 ? 35.135 75.703 7.077 1.00 14.65 99 ASN A CA 1
ATOM 741 C C . ASN A 1 101 ? 34.067 75.362 6.038 1.00 15.11 99 ASN A C 1
ATOM 742 O O . ASN A 1 101 ? 33.971 76.049 5.020 1.00 14.82 99 ASN A O 1
ATOM 747 N N . PHE A 1 102 ? 33.312 74.272 6.274 1.00 13.75 100 PHE A N 1
ATOM 748 C CA . PHE A 1 102 ? 32.259 73.817 5.341 1.00 13.35 100 PHE A CA 1
ATOM 749 C C . PHE A 1 102 ? 30.969 73.565 6.111 1.00 12.12 100 PHE A C 1
ATOM 750 O O . PHE A 1 102 ? 31.020 73.136 7.269 1.00 11.95 100 PHE A O 1
ATOM 758 N N . ALA A 1 103 ? 29.822 73.807 5.479 1.00 11.89 101 ALA A N 1
ATOM 759 C CA . ALA A 1 103 ? 28.543 73.387 6.074 1.00 11.29 101 ALA A CA 1
ATOM 760 C C . ALA A 1 103 ? 27.786 72.572 5.037 1.00 11.50 101 ALA A C 1
ATOM 761 O O . ALA A 1 103 ? 27.920 72.801 3.812 1.00 12.21 101 ALA A O 1
ATOM 763 N N . VAL A 1 104 ? 27.052 71.576 5.506 1.00 11.14 102 VAL A N 1
ATOM 764 C CA . VAL A 1 104 ? 26.138 70.848 4.627 1.00 10.44 102 VAL A CA 1
ATOM 765 C C . VAL A 1 104 ? 24.740 70.986 5.219 1.00 10.17 102 VAL A C 1
ATOM 766 O O . VAL A 1 104 ? 24.563 70.828 6.439 1.00 10.10 102 VAL A O 1
ATOM 770 N N . ALA A 1 105 ? 23.761 71.240 4.343 1.00 9.98 103 ALA A N 1
ATOM 771 C CA . ALA A 1 105 ? 22.370 71.455 4.735 1.00 10.04 103 ALA A CA 1
ATOM 772 C C . ALA A 1 105 ? 21.453 70.551 3.914 1.00 10.07 103 ALA A C 1
ATOM 773 O O . ALA A 1 105 ? 21.671 70.394 2.713 1.00 9.75 103 ALA A O 1
ATOM 775 N N . VAL A 1 106 ? 20.449 69.967 4.555 1.00 9.44 104 VAL A N 1
ATOM 776 C CA . VAL A 1 106 ? 19.492 69.105 3.832 1.00 9.88 104 VAL A CA 1
ATOM 777 C C . VAL A 1 106 ? 18.072 69.453 4.243 1.00 10.68 104 VAL A C 1
ATOM 778 O O . VAL A 1 106 ? 17.798 69.695 5.448 1.00 9.69 104 VAL A O 1
ATOM 782 N N . THR A 1 107 ? 17.166 69.497 3.252 1.00 10.80 105 THR A N 1
ATOM 783 C CA . THR A 1 107 ? 15.761 69.715 3.532 1.00 12.34 105 THR A CA 1
ATOM 784 C C . THR A 1 107 ? 14.968 68.849 2.544 1.00 13.26 105 THR A C 1
ATOM 785 O O . THR A 1 107 ? 15.210 68.922 1.319 1.00 12.24 105 THR A O 1
ATOM 789 N N . GLY A 1 108 ? 14.115 67.976 3.077 1.00 12.09 106 GLY A N 1
ATOM 790 C CA . GLY A 1 108 ? 13.387 67.059 2.182 1.00 13.24 106 GLY A CA 1
ATOM 791 C C . GLY A 1 108 ? 12.167 66.434 2.811 1.00 13.65 106 GLY A C 1
ATOM 792 O O . GLY A 1 108 ? 11.783 66.805 3.939 1.00 14.02 106 GLY A O 1
ATOM 793 N N . ILE A 1 109 ? 11.580 65.474 2.074 1.00 12.96 107 ILE A N 1
ATOM 794 C CA . ILE A 1 109 ? 10.366 64.793 2.499 1.00 14.10 107 ILE A CA 1
ATOM 795 C C . ILE A 1 109 ? 10.655 63.311 2.682 1.00 13.33 107 ILE A C 1
ATOM 796 O O . ILE A 1 109 ? 10.736 62.575 1.703 1.00 12.08 107 ILE A O 1
ATOM 801 N N . ALA A 1 110 ? 10.834 62.889 3.928 1.00 12.64 108 ALA A N 1
ATOM 802 C CA . ALA A 1 110 ? 11.162 61.472 4.198 1.00 12.87 108 ALA A CA 1
ATOM 803 C C . ALA A 1 110 ? 9.913 60.580 4.163 1.00 13.27 108 ALA A C 1
ATOM 804 O O . ALA A 1 110 ? 10.008 59.360 3.993 1.00 13.50 108 ALA A O 1
ATOM 806 N N . GLY A 1 111 ? 8.746 61.207 4.281 1.00 13.15 109 GLY A N 1
ATOM 807 C CA . GLY A 1 111 ? 7.491 60.481 4.315 1.00 14.29 109 GLY A CA 1
ATOM 808 C C . GLY A 1 111 ? 7.333 59.684 5.598 1.00 14.65 109 GLY A C 1
ATOM 809 O O . GLY A 1 111 ? 8.209 59.746 6.508 1.00 15.26 109 GLY A O 1
ATOM 810 N N . PRO A 1 112 ? 6.251 58.890 5.692 1.00 15.20 110 PRO A N 1
ATOM 811 C CA . PRO A 1 112 ? 5.285 58.508 4.656 1.00 15.43 110 PRO A CA 1
ATOM 812 C C . PRO A 1 112 ? 4.377 59.669 4.194 1.00 16.09 110 PRO A C 1
ATOM 813 O O . PRO A 1 112 ? 3.946 59.682 3.029 1.00 17.37 110 PRO A O 1
ATOM 817 N N . GLY A 1 113 ? 4.155 60.669 5.052 1.00 16.27 111 GLY A N 1
ATOM 818 C CA . GLY A 1 113 ? 3.232 61.751 4.716 1.00 16.29 111 GLY A CA 1
ATOM 819 C C . GLY A 1 113 ? 3.880 62.964 4.069 1.00 16.52 111 GLY A C 1
ATOM 820 O O . GLY A 1 113 ? 5.082 63.174 4.181 1.00 16.36 111 GLY A O 1
ATOM 821 N N . GLY A 1 114 ? 3.064 63.787 3.413 1.00 15.87 112 GLY A N 1
ATOM 822 C CA . GLY A 1 114 ? 3.479 65.135 3.066 1.00 17.05 112 GLY A CA 1
ATOM 823 C C . GLY A 1 114 ? 3.807 65.304 1.592 1.00 17.28 112 GLY A C 1
ATOM 824 O O . GLY A 1 114 ? 4.174 66.416 1.170 1.00 18.26 112 GLY A O 1
ATOM 825 N N . GLY A 1 115 ? 3.670 64.224 0.828 1.00 16.35 113 GLY A N 1
ATOM 826 C CA . GLY A 1 115 ? 4.036 64.204 -0.609 1.00 16.80 113 GLY A CA 1
ATOM 827 C C . GLY A 1 115 ? 2.953 64.831 -1.492 1.00 17.34 113 GLY A C 1
ATOM 828 O O . GLY A 1 115 ? 1.771 64.743 -1.173 1.00 16.74 113 GLY A O 1
ATOM 829 N N . SER A 1 116 ? 3.378 65.481 -2.578 1.00 16.68 114 SER A N 1
ATOM 830 C CA . SER A 1 116 ? 2.483 66.031 -3.609 1.00 15.82 114 SER A CA 1
ATOM 831 C C . SER A 1 116 ? 3.160 65.820 -4.972 1.00 15.82 114 SER A C 1
ATOM 832 O O . SER A 1 116 ? 4.362 65.475 -5.037 1.00 15.01 114 SER A O 1
ATOM 835 N N . ALA A 1 117 ? 2.427 66.080 -6.062 1.00 14.94 115 ALA A N 1
ATOM 836 C CA . ALA A 1 117 ? 2.997 65.880 -7.391 1.00 15.54 115 ALA A CA 1
ATOM 837 C C . ALA A 1 117 ? 4.286 66.685 -7.565 1.00 14.61 115 ALA A C 1
ATOM 838 O O . ALA A 1 117 ? 5.288 66.147 -8.063 1.00 15.36 115 ALA A O 1
ATOM 840 N N . GLU A 1 118 ? 4.264 67.940 -7.117 1.00 14.44 116 GLU A N 1
ATOM 841 C CA . GLU A 1 118 ? 5.383 68.850 -7.275 1.00 15.45 116 GLU A CA 1
ATOM 842 C C . GLU A 1 118 ? 6.499 68.510 -6.293 1.00 14.57 116 GLU A C 1
ATOM 843 O O . GLU A 1 118 ? 7.658 68.619 -6.632 1.00 14.97 116 GLU A O 1
ATOM 849 N N . LYS A 1 119 ? 6.131 68.101 -5.079 1.00 14.38 117 LYS A N 1
ATOM 850 C CA . LYS A 1 119 ? 7.133 67.800 -4.046 1.00 14.40 117 LYS A CA 1
ATOM 851 C C . LYS A 1 119 ? 6.826 66.398 -3.457 1.00 14.32 117 LYS A C 1
ATOM 852 O O . LYS A 1 119 ? 6.172 66.282 -2.417 1.00 14.04 117 LYS A O 1
ATOM 858 N N . PRO A 1 120 ? 7.228 65.341 -4.172 1.00 13.99 118 PRO A N 1
ATOM 859 C CA . PRO A 1 120 ? 6.870 63.989 -3.731 1.00 13.30 118 PRO A CA 1
ATOM 860 C C . PRO A 1 120 ? 7.722 63.521 -2.553 1.00 12.65 118 PRO A C 1
ATOM 861 O O . PRO A 1 120 ? 8.819 64.061 -2.311 1.00 10.92 118 PRO A O 1
ATOM 865 N N . VAL A 1 121 ? 7.211 62.532 -1.829 1.00 11.38 119 VAL A N 1
ATOM 866 C CA . VAL A 1 121 ? 8.043 61.814 -0.868 1.00 12.45 119 VAL A CA 1
ATOM 867 C C . VAL A 1 121 ? 9.344 61.390 -1.570 1.00 12.55 119 VAL A C 1
ATOM 868 O O . VAL A 1 121 ? 9.310 60.939 -2.710 1.00 11.69 119 VAL A O 1
ATOM 872 N N . GLY A 1 122 ? 10.483 61.587 -0.895 1.00 10.61 120 GLY A N 1
ATOM 873 C CA . GLY A 1 122 ? 11.778 61.217 -1.459 1.00 11.10 120 GLY A CA 1
ATOM 874 C C . GLY A 1 122 ? 12.539 62.370 -2.130 1.00 11.33 120 GLY A C 1
ATOM 875 O O . GLY A 1 122 ? 13.709 62.209 -2.502 1.00 11.19 120 GLY A O 1
ATOM 876 N N . LEU A 1 123 ? 11.877 63.511 -2.292 1.00 9.89 121 LEU A N 1
ATOM 877 C CA . LEU A 1 123 ? 12.516 64.709 -2.819 1.00 10.62 121 LEU A CA 1
ATOM 878 C C . LEU A 1 123 ? 13.361 65.340 -1.725 1.00 9.68 121 LEU A C 1
ATOM 879 O O . LEU A 1 123 ? 12.853 65.625 -0.633 1.00 10.00 121 LEU A O 1
ATOM 884 N N . VAL A 1 124 ? 14.641 65.573 -1.997 1.00 9.45 122 VAL A N 1
ATOM 885 C CA . VAL A 1 124 ? 15.511 66.146 -0.976 1.00 10.06 122 VAL A CA 1
ATOM 886 C C . VAL A 1 124 ? 16.411 67.162 -1.678 1.00 10.68 122 VAL A C 1
ATOM 887 O O . VAL A 1 124 ? 16.973 66.862 -2.731 1.00 12.06 122 VAL A O 1
ATOM 891 N N . HIS A 1 125 ? 16.528 68.343 -1.095 1.00 10.81 123 HIS A N 1
ATOM 892 C CA . HIS A 1 125 ? 17.458 69.361 -1.580 1.00 11.21 123 HIS A CA 1
ATOM 893 C C . HIS A 1 125 ? 18.660 69.373 -0.631 1.00 10.90 123 HIS A C 1
ATOM 894 O O . HIS A 1 125 ? 18.481 69.452 0.587 1.00 10.08 123 HIS A O 1
ATOM 901 N N . LEU A 1 126 ? 19.861 69.267 -1.201 1.00 10.24 124 LEU A N 1
ATOM 902 C CA . LEU A 1 126 ? 21.095 69.280 -0.409 1.00 10.94 124 LEU A CA 1
ATOM 903 C C . LEU A 1 126 ? 21.965 70.413 -0.916 1.00 12.53 124 LEU A C 1
ATOM 904 O O . LEU A 1 126 ? 22.059 70.658 -2.143 1.00 12.02 124 LEU A O 1
ATOM 909 N N . ALA A 1 127 ? 22.634 71.088 0.022 1.00 12.22 125 ALA A N 1
ATOM 910 C CA . ALA A 1 127 ? 23.544 72.184 -0.352 1.00 12.76 125 ALA A CA 1
ATOM 911 C C . ALA A 1 127 ? 24.747 72.116 0.570 1.00 13.71 125 ALA A C 1
ATOM 912 O O . ALA A 1 127 ? 24.608 71.871 1.776 1.00 12.60 125 ALA A O 1
ATOM 914 N N . THR A 1 128 ? 25.927 72.330 0.002 1.00 15.65 126 THR A N 1
ATOM 915 C CA . THR A 1 128 ? 27.130 72.508 0.813 1.00 16.16 126 THR A CA 1
ATOM 916 C C . THR A 1 128 ? 27.773 73.851 0.479 1.00 16.16 126 THR A C 1
ATOM 917 O O . THR A 1 128 ? 27.805 74.249 -0.700 1.00 15.89 126 THR A O 1
ATOM 921 N N . LYS A 1 129 ? 28.280 74.549 1.494 1.00 15.81 127 LYS A N 1
ATOM 922 C CA . LYS A 1 129 ? 28.951 75.837 1.253 1.00 15.92 127 LYS A CA 1
ATOM 923 C C . LYS A 1 129 ? 30.315 75.922 1.950 1.00 17.18 127 LYS A C 1
ATOM 924 O O . LYS A 1 129 ? 30.518 75.318 2.998 1.00 15.36 127 LYS A O 1
ATOM 930 N N . ALA A 1 130 ? 31.263 76.615 1.313 1.00 17.55 128 ALA A N 1
ATOM 931 C CA . ALA A 1 130 ? 32.606 76.843 1.875 1.00 19.04 128 ALA A CA 1
ATOM 932 C C . ALA A 1 130 ? 32.783 78.334 2.134 1.00 19.71 128 ALA A C 1
ATOM 933 O O . ALA A 1 130 ? 32.088 79.152 1.541 1.00 19.46 128 ALA A O 1
ATOM 935 N N . ARG A 1 131 ? 33.704 78.671 3.031 1.00 22.13 129 ARG A N 1
ATOM 936 C CA . ARG A 1 131 ? 33.991 80.067 3.397 1.00 24.97 129 ARG A CA 1
ATOM 937 C C . ARG A 1 131 ? 34.373 80.972 2.211 1.00 26.50 129 ARG A C 1
ATOM 938 O O . ARG A 1 131 ? 34.130 82.185 2.251 1.00 26.48 129 ARG A O 1
ATOM 946 N N . ASN A 1 132 ? 34.983 80.383 1.176 1.00 27.86 130 ASN A N 1
ATOM 947 C CA . ASN A 1 132 ? 35.383 81.111 -0.042 1.00 29.09 130 ASN A CA 1
ATOM 948 C C . ASN A 1 132 ? 34.199 81.430 -0.968 1.00 29.24 130 ASN A C 1
ATOM 949 O O . ASN A 1 132 ? 34.365 82.001 -2.065 1.00 29.52 130 ASN A O 1
ATOM 954 N N . GLY A 1 133 ? 33.005 81.037 -0.542 1.00 28.37 131 GLY A N 1
ATOM 955 C CA . GLY A 1 133 ? 31.795 81.278 -1.331 1.00 28.19 131 GLY A CA 1
ATOM 956 C C . GLY A 1 133 ? 31.351 80.142 -2.238 1.00 27.06 131 GLY A C 1
ATOM 957 O O . GLY A 1 133 ? 30.208 80.147 -2.708 1.00 27.27 131 GLY A O 1
ATOM 958 N N . ASN A 1 134 ? 32.220 79.166 -2.489 1.00 26.69 132 ASN A N 1
ATOM 959 C CA . ASN A 1 134 ? 31.830 78.011 -3.327 1.00 26.36 132 ASN A CA 1
ATOM 960 C C . ASN A 1 134 ? 30.610 77.259 -2.741 1.00 25.81 132 ASN A C 1
ATOM 961 O O . ASN A 1 134 ? 30.599 76.919 -1.553 1.00 24.95 132 ASN A O 1
ATOM 966 N N . VAL A 1 135 ? 29.570 77.068 -3.561 1.00 24.51 133 VAL A N 1
ATOM 967 C CA . VAL A 1 135 ? 28.371 76.321 -3.158 1.00 23.93 133 VAL A CA 1
ATOM 968 C C . VAL A 1 135 ? 28.108 75.166 -4.120 1.00 23.32 133 VAL A C 1
ATOM 969 O O . VAL A 1 135 ? 28.232 75.326 -5.341 1.00 22.40 133 VAL A O 1
ATOM 973 N N . LEU A 1 136 ? 27.733 74.004 -3.589 1.00 22.78 134 LEU A N 1
ATOM 974 C CA . LEU A 1 136 ? 27.239 72.903 -4.426 1.00 22.22 134 LEU A CA 1
ATOM 975 C C . LEU A 1 136 ? 25.817 72.566 -3.993 1.00 22.03 134 LEU A C 1
ATOM 976 O O . LEU A 1 136 ? 25.538 72.549 -2.794 1.00 20.59 134 LEU A O 1
ATOM 981 N N . HIS A 1 137 ? 24.931 72.332 -4.957 1.00 20.93 135 HIS A N 1
ATOM 982 C CA . HIS A 1 137 ? 23.550 71.899 -4.657 1.00 20.96 135 HIS A CA 1
ATOM 983 C C . HIS A 1 137 ? 23.141 70.712 -5.524 1.00 20.88 135 HIS A C 1
ATOM 984 O O . HIS A 1 137 ? 23.478 70.647 -6.703 1.00 21.26 135 HIS A O 1
ATOM 991 N N . HIS A 1 138 ? 22.451 69.753 -4.924 1.00 19.83 136 HIS A N 1
ATOM 992 C CA . HIS A 1 138 ? 21.875 68.639 -5.672 1.00 19.80 136 HIS A CA 1
ATOM 993 C C . HIS A 1 138 ? 20.449 68.470 -5.247 1.00 19.11 136 HIS A C 1
ATOM 994 O O . HIS A 1 138 ? 20.162 68.517 -4.063 1.00 18.55 136 HIS A O 1
ATOM 1001 N N . GLU A 1 139 ? 19.569 68.290 -6.222 1.00 17.55 137 GLU A N 1
ATOM 1002 C CA . GLU A 1 139 ? 18.211 67.884 -5.964 1.00 17.43 137 GLU A CA 1
ATOM 1003 C C . GLU A 1 139 ? 18.159 66.381 -6.193 1.00 17.75 137 GLU A C 1
ATOM 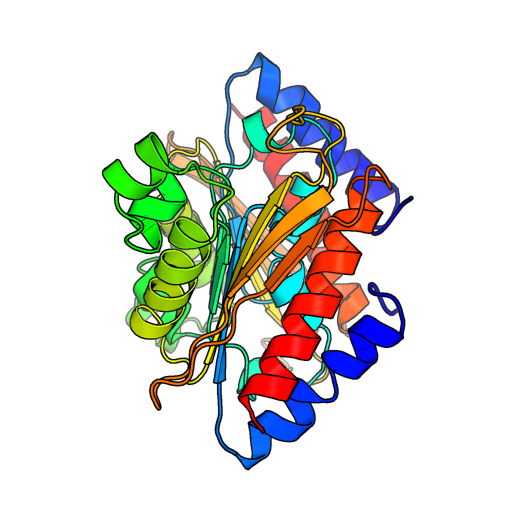1004 O O . GLU A 1 139 ? 18.525 65.891 -7.270 1.00 19.21 137 GLU A O 1
ATOM 1010 N N . MET A 1 140 ? 17.761 65.650 -5.165 1.00 15.57 138 MET A N 1
ATOM 1011 C CA . MET A 1 140 ? 17.613 64.208 -5.266 1.00 14.61 138 MET A CA 1
ATOM 1012 C C . MET A 1 140 ? 16.148 63.843 -5.212 1.00 15.05 138 MET A C 1
ATOM 1013 O O . MET A 1 140 ? 15.340 64.537 -4.568 1.00 14.41 138 MET A O 1
ATOM 1018 N N . ARG A 1 141 ? 15.823 62.761 -5.919 1.00 14.22 139 ARG A N 1
ATOM 1019 C CA . ARG A 1 141 ? 14.477 62.170 -5.898 1.00 14.76 139 ARG A CA 1
ATOM 1020 C C . ARG A 1 141 ? 14.656 60.690 -5.648 1.00 14.39 139 ARG A C 1
ATOM 1021 O O . ARG A 1 141 ? 14.842 59.893 -6.567 1.00 14.80 139 ARG A O 1
ATOM 1029 N N . TYR A 1 142 ? 14.656 60.312 -4.384 1.00 14.14 140 TYR A N 1
ATOM 1030 C CA . TYR A 1 142 ? 14.979 58.947 -4.027 1.00 13.67 140 TYR A CA 1
ATOM 1031 C C . TYR A 1 142 ? 13.780 58.023 -4.238 1.00 14.90 140 TYR A C 1
ATOM 1032 O O . TYR A 1 142 ? 13.930 56.816 -4.226 1.00 14.64 140 TYR A O 1
ATOM 1041 N N . GLY A 1 143 ? 12.596 58.607 -4.417 1.00 14.07 141 GLY A N 1
ATOM 1042 C CA . GLY A 1 143 ? 11.373 57.814 -4.583 1.00 16.12 141 GLY A CA 1
ATOM 1043 C C . GLY A 1 143 ? 10.670 57.517 -3.279 1.00 16.22 141 GLY A C 1
ATOM 1044 O O . GLY A 1 143 ? 11.172 57.829 -2.195 1.00 15.93 141 GLY A O 1
ATOM 1045 N N . ASP A 1 144 ? 9.506 56.887 -3.376 1.00 16.59 142 ASP A N 1
ATOM 1046 C CA . ASP A 1 144 ? 8.715 56.590 -2.202 1.00 17.83 142 ASP A CA 1
ATOM 1047 C C . ASP A 1 144 ? 9.208 55.251 -1.630 1.00 17.07 142 ASP A C 1
ATOM 1048 O O . ASP A 1 144 ? 8.492 54.237 -1.671 1.00 17.28 142 ASP A O 1
ATOM 1053 N N . ILE A 1 145 ? 10.424 55.254 -1.078 1.00 15.23 143 ILE A N 1
ATOM 1054 C CA . ILE A 1 145 ? 11.101 54.008 -0.704 1.00 15.11 143 ILE A CA 1
ATOM 1055 C C . ILE A 1 145 ? 11.189 53.684 0.791 1.00 14.36 143 ILE A C 1
ATOM 1056 O O . ILE A 1 145 ? 11.760 52.641 1.180 1.00 15.42 143 ILE A O 1
ATOM 1061 N N . GLY A 1 146 ? 10.615 54.549 1.612 1.00 13.46 144 GLY A N 1
ATOM 1062 C CA . GLY A 1 146 ? 10.563 54.335 3.055 1.00 12.26 144 GLY A CA 1
ATOM 1063 C C . GLY A 1 146 ? 11.289 55.448 3.815 1.00 12.27 144 GLY A C 1
ATOM 1064 O O . GLY A 1 146 ? 12.254 56.039 3.325 1.00 11.08 144 GLY A O 1
ATOM 1065 N N . ARG A 1 147 ? 10.823 55.730 5.024 1.00 11.18 145 ARG A N 1
ATOM 1066 C CA . ARG A 1 147 ? 11.314 56.881 5.785 1.00 10.09 145 ARG A CA 1
ATOM 1067 C C . ARG A 1 147 ? 12.810 56.739 6.162 1.00 10.09 145 ARG A C 1
ATOM 1068 O O . ARG A 1 147 ? 13.601 57.638 5.876 1.00 9.80 145 ARG A O 1
ATOM 1076 N N . THR A 1 148 ? 13.175 55.623 6.807 1.00 10.30 146 THR A N 1
ATOM 1077 C CA . THR A 1 148 ? 14.569 55.358 7.158 1.00 10.56 146 THR A CA 1
ATOM 1078 C C . THR A 1 148 ? 15.433 55.279 5.879 1.00 10.24 146 THR A C 1
ATOM 1079 O O . THR A 1 148 ? 16.543 55.825 5.821 1.00 10.42 146 THR A O 1
ATOM 1083 N N . GLU A 1 149 ? 14.912 54.602 4.844 1.00 9.95 147 GLU A N 1
ATOM 1084 C CA . GLU A 1 149 ? 15.608 54.504 3.552 1.00 9.84 147 GLU A CA 1
ATOM 1085 C C . GLU A 1 149 ? 15.969 55.862 2.923 1.00 9.40 147 GLU A C 1
ATOM 1086 O O . GLU A 1 149 ? 17.117 56.062 2.489 1.00 9.41 147 GLU A O 1
ATOM 1092 N N . ILE A 1 150 ? 15.011 56.796 2.910 1.00 8.26 148 ILE A N 1
ATOM 1093 C CA . ILE A 1 150 ? 15.251 58.156 2.390 1.00 9.01 148 ILE A CA 1
ATOM 1094 C C . ILE A 1 150 ? 16.252 58.924 3.268 1.00 9.58 148 ILE A C 1
ATOM 1095 O O . ILE A 1 150 ? 17.134 59.606 2.760 1.00 9.08 148 ILE A O 1
ATOM 1100 N N . ARG A 1 151 ? 16.089 58.803 4.579 1.00 9.41 149 ARG A N 1
ATOM 1101 C CA . ARG A 1 151 ? 17.012 59.445 5.516 1.00 9.42 149 ARG A CA 1
ATOM 1102 C C . ARG A 1 151 ? 18.455 58.957 5.327 1.00 9.77 149 ARG A C 1
ATOM 1103 O O . ARG A 1 151 ? 19.412 59.754 5.261 1.00 9.66 149 ARG A O 1
ATOM 1111 N N . LEU A 1 152 ? 18.619 57.644 5.194 1.00 10.32 150 LEU A N 1
ATOM 1112 C CA . LEU A 1 152 ? 19.972 57.108 5.028 1.00 11.32 150 LEU A CA 1
ATOM 1113 C C . LEU A 1 152 ? 20.526 57.487 3.648 1.00 10.52 150 LEU A C 1
ATOM 1114 O O . LEU A 1 152 ? 21.709 57.808 3.525 1.00 11.49 150 LEU A O 1
ATOM 1119 N N . ALA A 1 153 ? 19.679 57.457 2.617 1.00 10.19 151 ALA A N 1
ATOM 1120 C CA . ALA A 1 153 ? 20.076 57.869 1.271 1.00 10.48 151 ALA A CA 1
ATOM 1121 C C . ALA A 1 153 ? 20.558 59.327 1.289 1.00 10.40 151 ALA A C 1
ATOM 1122 O O . ALA A 1 153 ? 21.580 59.678 0.660 1.00 10.47 151 ALA A O 1
ATOM 1124 N N . THR A 1 154 ? 19.849 60.145 2.060 1.00 9.57 152 THR A N 1
ATOM 1125 C CA . THR A 1 154 ? 20.233 61.554 2.220 1.00 9.30 152 THR A CA 1
ATOM 1126 C C . THR A 1 154 ? 21.590 61.712 2.927 1.00 9.06 152 THR A C 1
ATOM 1127 O O . THR A 1 154 ? 22.443 62.526 2.497 1.00 8.61 152 THR A O 1
ATOM 1131 N N . VAL A 1 155 ? 21.794 60.944 3.995 1.00 9.37 153 VAL A N 1
ATOM 1132 C CA . VAL A 1 155 ? 23.081 60.960 4.722 1.00 10.09 153 VAL A CA 1
ATOM 1133 C C . VAL A 1 155 ? 24.213 60.642 3.750 1.00 9.84 153 VAL A C 1
ATOM 1134 O O . VAL A 1 155 ? 25.204 61.388 3.676 1.00 8.41 153 VAL A O 1
ATOM 1138 N N . ARG A 1 156 ? 24.043 59.563 2.971 1.00 10.86 154 ARG A N 1
ATOM 1139 C CA . ARG A 1 156 ? 25.041 59.194 1.971 1.00 11.46 154 ARG A CA 1
ATOM 1140 C C . ARG A 1 156 ? 25.377 60.376 1.026 1.00 12.18 154 ARG A C 1
ATOM 1141 O O . ARG A 1 156 ? 26.548 60.791 0.870 1.00 11.54 154 ARG A O 1
ATOM 1149 N N . THR A 1 157 ? 24.359 60.940 0.392 1.00 11.49 155 THR A N 1
ATOM 1150 C CA . THR A 1 157 ? 24.608 62.026 -0.563 1.00 12.33 155 THR A CA 1
ATOM 1151 C C . THR A 1 157 ? 25.269 63.231 0.120 1.00 12.15 155 THR A C 1
ATOM 1152 O O . THR A 1 157 ? 26.163 63.845 -0.462 1.00 11.87 155 THR A O 1
ATOM 1156 N N . ALA A 1 158 ? 24.815 63.568 1.334 1.00 11.04 156 ALA A N 1
ATOM 1157 C CA . ALA A 1 158 ? 25.370 64.675 2.126 1.00 10.97 156 ALA A CA 1
ATOM 1158 C C . ALA A 1 158 ? 26.886 64.488 2.321 1.00 11.22 156 ALA A C 1
ATOM 1159 O O . ALA A 1 158 ? 27.691 65.429 2.122 1.00 11.19 156 ALA A O 1
ATOM 1161 N N . LEU A 1 159 ? 27.274 63.262 2.673 1.00 11.48 157 LEU A N 1
ATOM 1162 C CA . LEU A 1 159 ? 28.693 62.950 2.909 1.00 11.51 157 LEU A CA 1
ATOM 1163 C C . LEU A 1 159 ? 29.504 63.003 1.613 1.00 12.35 157 LEU A C 1
ATOM 1164 O O . LEU A 1 159 ? 30.606 63.568 1.601 1.00 12.86 157 LEU A O 1
ATOM 1169 N N . GLU A 1 160 ? 28.936 62.474 0.528 1.00 11.94 158 GLU A N 1
ATOM 1170 C CA . GLU A 1 160 ? 29.530 62.580 -0.819 1.00 14.16 158 GLU A CA 1
ATOM 1171 C C . GLU A 1 160 ? 29.821 64.026 -1.201 1.00 13.63 158 GLU A C 1
ATOM 1172 O O . GLU A 1 160 ? 30.919 64.350 -1.692 1.00 15.00 158 GLU A O 1
ATOM 1178 N N . MET A 1 161 ? 28.862 64.907 -0.930 1.00 13.52 159 MET A N 1
ATOM 1179 C CA . MET A 1 161 ? 29.003 66.326 -1.223 1.00 14.07 159 MET A CA 1
ATOM 1180 C C . MET A 1 161 ? 30.060 67.046 -0.393 1.00 14.95 159 MET A C 1
ATOM 1181 O O . MET A 1 161 ? 30.778 67.907 -0.932 1.00 15.88 159 MET A O 1
ATOM 1186 N N . LEU A 1 162 ? 30.154 66.741 0.904 1.00 14.93 160 LEU A N 1
ATOM 1187 C CA . LEU A 1 162 ? 31.239 67.292 1.732 1.00 15.42 160 LEU A CA 1
ATOM 1188 C C . LEU A 1 162 ? 32.606 66.938 1.132 1.00 16.90 160 LEU A C 1
ATOM 1189 O O . LEU A 1 162 ? 33.502 67.803 1.021 1.00 16.90 160 LEU A O 1
ATOM 1194 N N . ILE A 1 163 ? 32.769 65.677 0.752 1.00 17.07 161 ILE A N 1
ATOM 1195 C CA . ILE A 1 163 ? 34.011 65.244 0.100 1.00 18.79 161 ILE A CA 1
ATOM 1196 C C . ILE A 1 163 ? 34.265 66.045 -1.171 1.00 19.75 161 ILE A C 1
ATOM 1197 O O . ILE A 1 163 ? 35.374 66.558 -1.363 1.00 19.74 161 ILE A O 1
ATOM 1202 N N . ALA A 1 164 ? 33.236 66.194 -2.011 1.00 20.14 162 ALA A N 1
ATOM 1203 C CA . ALA A 1 164 ? 33.365 66.927 -3.274 1.00 20.49 162 ALA A CA 1
ATOM 1204 C C . ALA A 1 164 ? 33.707 68.398 -3.067 1.00 21.79 162 ALA A C 1
ATOM 1205 O O . ALA A 1 164 ? 34.554 68.959 -3.796 1.00 21.54 162 ALA A O 1
ATOM 1207 N N . LEU A 1 165 ? 33.057 69.023 -2.082 1.00 21.37 163 LEU A N 1
ATOM 1208 C CA . LEU A 1 165 ? 33.296 70.433 -1.755 1.00 22.56 163 LEU A CA 1
ATOM 1209 C C . LEU A 1 165 ? 34.735 70.628 -1.302 1.00 23.85 163 LEU A C 1
ATOM 1210 O O . LEU A 1 165 ? 35.362 71.609 -1.704 1.00 24.39 163 LEU A O 1
ATOM 1215 N N . ASN A 1 166 ? 35.268 69.689 -0.511 1.00 24.95 164 ASN A N 1
ATOM 1216 C CA . ASN A 1 166 ? 36.686 69.751 -0.138 1.00 26.58 164 ASN A CA 1
ATOM 1217 C C . ASN A 1 166 ? 37.669 69.594 -1.314 1.00 28.56 164 ASN A C 1
ATOM 1218 O O . ASN A 1 166 ? 38.675 70.309 -1.395 1.00 27.74 164 ASN A O 1
ATOM 1223 N N . GLN A 1 167 ? 37.382 68.633 -2.196 1.00 30.55 165 GLN A N 1
ATOM 1224 C CA . GLN A 1 167 ? 38.189 68.405 -3.411 1.00 32.83 165 GLN A CA 1
ATOM 1225 C C . GLN A 1 167 ? 38.323 69.693 -4.200 1.00 33.36 165 GLN A C 1
ATOM 1226 O O . GLN A 1 167 ? 39.416 70.038 -4.666 1.00 34.44 165 GLN A O 1
ATOM 1232 N N . ALA A 1 168 ? 37.212 70.412 -4.317 1.00 33.90 166 ALA A N 1
ATOM 1233 C CA . ALA A 1 168 ? 37.141 71.697 -5.002 1.00 35.05 166 ALA A CA 1
ATOM 1234 C C . ALA A 1 168 ? 37.845 72.873 -4.281 1.00 35.62 166 ALA A C 1
ATOM 1235 O O . ALA A 1 168 ? 37.696 74.022 -4.689 1.00 36.24 166 ALA A O 1
ATOM 1237 N N . GLY A 1 169 ? 38.600 72.607 -3.219 1.00 36.35 167 GLY A N 1
ATOM 1238 C CA . GLY A 1 169 ? 39.252 73.693 -2.462 1.00 36.39 167 GLY A CA 1
ATOM 1239 C C . GLY A 1 169 ? 40.734 73.479 -2.206 1.00 36.69 167 GLY A C 1
ATOM 1240 O O . GLY A 1 169 ? 41.209 72.336 -2.208 1.00 36.84 167 GLY A O 1
ATOM 1241 N N . MET B 1 3 ? 13.152 49.047 7.094 1.00 34.27 1 MET B N 1
ATOM 1242 C CA . MET B 1 3 ? 14.493 49.415 7.653 1.00 33.72 1 MET B CA 1
ATOM 1243 C C . MET B 1 3 ? 14.292 50.157 8.961 1.00 32.79 1 MET B C 1
ATOM 1244 O O . MET B 1 3 ? 13.573 51.164 8.985 1.00 33.00 1 MET B O 1
ATOM 1249 N N . SER B 1 4 ? 14.902 49.659 10.041 1.00 30.55 2 SER B N 1
ATOM 1250 C CA . SER B 1 4 ? 14.920 50.360 11.339 1.00 28.89 2 SER B CA 1
ATOM 1251 C C . SER B 1 4 ? 16.361 50.547 11.811 1.00 26.09 2 SER B C 1
ATOM 1252 O O . SER B 1 4 ? 17.052 49.573 12.087 1.00 27.93 2 SER B O 1
ATOM 1255 N N . LEU B 1 5 ? 16.815 51.784 11.916 1.00 22.02 3 LEU B N 1
ATOM 1256 C CA . LEU B 1 5 ? 18.223 52.049 12.207 1.00 19.01 3 LEU B CA 1
ATOM 1257 C C . LEU B 1 5 ? 18.608 51.703 13.657 1.00 15.92 3 LEU B C 1
ATOM 1258 O O . LEU B 1 5 ? 19.707 51.183 13.924 1.00 16.48 3 LEU B O 1
ATOM 1263 N N . PHE B 1 6 ? 17.720 52.027 14.589 1.00 13.30 4 PHE B N 1
ATOM 1264 C CA . PHE B 1 6 ? 18.001 51.849 16.004 1.00 11.88 4 PHE B CA 1
ATOM 1265 C C . PHE B 1 6 ? 17.459 50.510 16.494 1.00 12.38 4 PHE B C 1
ATOM 1266 O O . PHE B 1 6 ? 16.526 49.947 15.871 1.00 12.27 4 PHE B O 1
ATOM 1274 N N . PRO B 1 7 ? 18.054 49.975 17.587 1.00 12.59 5 PRO B N 1
ATOM 1275 C CA . PRO B 1 7 ? 17.488 48.734 18.155 1.00 12.08 5 PRO B CA 1
ATOM 1276 C C . PRO B 1 7 ? 16.067 48.944 18.694 1.00 11.85 5 PRO B C 1
ATOM 1277 O O . PRO B 1 7 ? 15.606 50.075 18.830 1.00 11.66 5 PRO B O 1
ATOM 1281 N N . GLY B 1 8 ? 15.364 47.839 18.938 1.00 10.98 6 GLY B N 1
ATOM 1282 C CA . GLY B 1 8 ? 13.912 47.885 19.178 1.00 10.67 6 GLY B CA 1
ATOM 1283 C C . GLY B 1 8 ? 13.450 48.603 20.430 1.00 10.69 6 GLY B C 1
ATOM 1284 O O . GLY B 1 8 ? 12.328 49.131 20.448 1.00 10.69 6 GLY B O 1
ATOM 1285 N N . ASP B 1 9 ? 14.282 48.605 21.475 1.00 9.34 7 ASP B N 1
ATOM 1286 C CA . ASP B 1 9 ? 13.960 49.276 22.726 1.00 10.03 7 ASP B CA 1
ATOM 1287 C C . ASP B 1 9 ? 13.974 50.775 22.466 1.00 10.42 7 ASP B C 1
ATOM 1288 O O . ASP B 1 9 ? 13.006 51.481 22.790 1.00 11.10 7 ASP B O 1
ATOM 1293 N N . ILE B 1 10 ? 15.048 51.247 21.837 1.00 9.51 8 ILE B N 1
ATOM 1294 C CA . ILE B 1 10 ? 15.138 52.681 21.476 1.00 9.83 8 ILE B CA 1
ATOM 1295 C C . ILE B 1 10 ? 13.982 53.094 20.561 1.00 9.65 8 ILE B C 1
ATOM 1296 O O . ILE B 1 10 ? 13.344 54.151 20.769 1.00 10.26 8 ILE B O 1
ATOM 1301 N N . GLU B 1 11 ? 13.701 52.281 19.542 1.00 10.40 9 GLU B N 1
ATOM 1302 C CA . GLU B 1 11 ? 12.652 52.617 18.578 1.00 10.98 9 GLU B CA 1
ATOM 1303 C C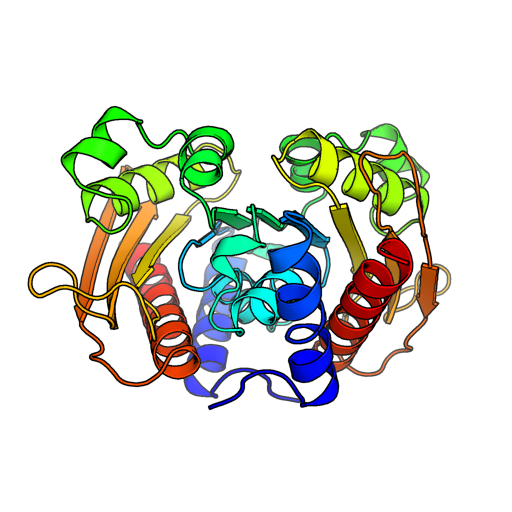 . GLU B 1 11 ? 11.272 52.682 19.285 1.00 10.50 9 GLU B C 1
ATOM 1304 O O . GLU B 1 11 ? 10.463 53.613 19.047 1.00 9.72 9 GLU B O 1
ATOM 1310 N N . GLU B 1 12 ? 11.025 51.744 20.192 1.00 10.27 10 GLU B N 1
ATOM 1311 C CA . GLU B 1 12 ? 9.754 51.732 20.939 1.00 11.34 10 GLU B CA 1
ATOM 1312 C C . GLU B 1 12 ? 9.626 52.930 21.885 1.00 10.63 10 GLU B C 1
ATOM 1313 O O . GLU B 1 12 ? 8.549 53.529 22.007 1.00 9.96 10 GLU B O 1
ATOM 1319 N N . LEU B 1 13 ? 10.716 53.289 22.555 1.00 10.06 11 LEU B N 1
ATOM 1320 C CA . LEU B 1 13 ? 10.694 54.438 23.479 1.00 10.30 11 LEU B CA 1
ATOM 1321 C C . LEU B 1 13 ? 10.415 55.711 22.674 1.00 9.49 11 LEU B C 1
ATOM 1322 O O . LEU B 1 13 ? 9.614 56.522 23.095 1.00 9.66 11 LEU B O 1
ATOM 1327 N N . ALA B 1 14 ? 11.087 55.873 21.526 1.00 9.38 12 ALA B N 1
ATOM 1328 C CA . ALA B 1 14 ? 10.822 57.008 20.629 1.00 9.48 12 ALA B CA 1
ATOM 1329 C C . ALA B 1 14 ? 9.331 57.022 20.212 1.00 10.41 12 ALA B C 1
ATOM 1330 O O . ALA B 1 14 ? 8.647 58.068 20.302 1.00 10.82 12 ALA B O 1
ATOM 1332 N N . ARG B 1 15 ? 8.820 55.851 19.834 1.00 9.84 13 ARG B N 1
ATOM 1333 C CA A ARG B 1 15 ? 7.413 55.703 19.447 0.50 10.05 13 ARG B CA 1
ATOM 1334 C CA B ARG B 1 15 ? 7.417 55.744 19.434 0.50 10.14 13 ARG B CA 1
ATOM 1335 C C . ARG B 1 15 ? 6.489 56.181 20.570 1.00 10.23 13 ARG B C 1
ATOM 1336 O O . ARG B 1 15 ? 5.501 56.914 20.307 1.00 9.64 13 ARG B O 1
ATOM 1351 N N . ARG B 1 16 ? 6.794 55.757 21.816 1.00 9.03 14 ARG B N 1
ATOM 1352 C CA . ARG B 1 16 ? 5.927 56.098 22.985 1.00 10.02 14 ARG B CA 1
ATOM 1353 C C . ARG B 1 16 ? 5.895 57.596 23.196 1.00 9.76 14 ARG B C 1
ATOM 1354 O O . ARG B 1 16 ? 4.839 58.181 23.480 1.00 10.00 14 ARG B O 1
ATOM 1362 N N . ILE B 1 17 ? 7.058 58.220 23.058 1.00 9.11 15 ILE B N 1
ATOM 1363 C CA . ILE B 1 17 ? 7.135 59.666 23.222 1.00 8.62 15 ILE B CA 1
ATOM 1364 C C . ILE B 1 17 ? 6.291 60.383 22.172 1.00 8.64 15 ILE B C 1
ATOM 1365 O O . ILE B 1 17 ? 5.450 61.229 22.519 1.00 9.11 15 ILE B O 1
ATOM 1370 N N . ILE B 1 18 ? 6.468 60.043 20.900 1.00 9.61 16 ILE B N 1
ATOM 1371 C CA . ILE B 1 18 ? 5.652 60.702 19.840 1.00 9.86 16 ILE B CA 1
ATOM 1372 C C . ILE B 1 18 ? 4.172 60.453 20.111 1.00 10.64 16 ILE B C 1
ATOM 1373 O O . ILE B 1 18 ? 3.349 61.358 20.008 1.00 10.10 16 ILE B O 1
ATOM 1378 N N . THR B 1 19 ? 3.847 59.215 20.465 1.00 11.22 17 THR B N 1
ATOM 1379 C CA . THR B 1 19 ? 2.453 58.791 20.623 1.00 11.89 17 THR B CA 1
ATOM 1380 C C . THR B 1 19 ? 1.830 59.536 21.789 1.00 11.24 17 THR B C 1
ATOM 1381 O O . THR B 1 19 ? 0.700 60.012 21.671 1.00 11.31 17 THR B O 1
ATOM 1385 N N . ASP B 1 20 ? 2.585 59.678 22.883 1.00 12.02 18 ASP B N 1
ATOM 1386 C CA . ASP B 1 20 ? 2.107 60.359 24.080 1.00 12.55 18 ASP B CA 1
ATOM 1387 C C . ASP B 1 20 ? 2.051 61.863 23.928 1.00 12.47 18 ASP B C 1
ATOM 1388 O O . ASP B 1 20 ? 1.078 62.510 24.350 1.00 12.64 18 ASP B O 1
ATOM 1393 N N . PHE B 1 21 ? 3.106 62.429 23.343 1.00 11.10 19 PHE B N 1
ATOM 1394 C CA . PHE B 1 21 ? 3.262 63.871 23.327 1.00 11.38 19 PHE B CA 1
ATOM 1395 C C . PHE B 1 21 ? 2.302 64.537 22.353 1.00 11.24 19 PHE B C 1
ATOM 1396 O O . PHE B 1 21 ? 1.892 65.690 22.568 1.00 12.10 19 PHE B O 1
ATOM 1404 N N . THR B 1 22 ? 1.910 63.819 21.301 1.00 10.61 20 THR B N 1
ATOM 1405 C CA . THR B 1 22 ? 1.093 64.481 20.239 1.00 11.22 20 THR B CA 1
ATOM 1406 C C . THR B 1 22 ? -0.263 64.947 20.833 1.00 11.47 20 THR B C 1
ATOM 1407 O O . THR B 1 22 ? -0.602 66.137 20.742 1.00 11.98 20 THR B O 1
ATOM 1411 N N . PRO B 1 23 ? -1.051 64.024 21.434 1.00 12.14 21 PRO B N 1
ATOM 1412 C CA . PRO B 1 23 ? -2.356 64.479 21.986 1.00 12.76 21 PRO B CA 1
ATOM 1413 C C . PRO B 1 23 ? -2.254 65.485 23.140 1.00 13.73 21 PRO B C 1
ATOM 1414 O O . PRO B 1 23 ? -3.246 66.151 23.470 1.00 14.75 21 PRO B O 1
ATOM 1418 N N . LEU B 1 24 ? -1.090 65.546 23.778 1.00 14.39 22 LEU B N 1
ATOM 1419 C CA . LEU B 1 24 ? -0.871 66.474 24.872 1.00 15.26 22 LEU B CA 1
ATOM 1420 C C . LEU B 1 24 ? -0.416 67.845 24.377 1.00 15.52 22 LEU B C 1
ATOM 1421 O O . LEU B 1 24 ? -0.357 68.801 25.167 1.00 16.38 22 LEU B O 1
ATOM 1426 N N . GLY B 1 25 ? -0.110 67.927 23.081 1.00 15.57 23 GLY B N 1
ATOM 1427 C CA . GLY B 1 25 ? 0.402 69.147 22.415 1.00 14.95 23 GLY B CA 1
ATOM 1428 C C . GLY B 1 25 ? 1.806 69.521 22.892 1.00 15.49 23 GLY B C 1
ATOM 1429 O O . GLY B 1 25 ? 2.167 70.707 22.985 1.00 17.18 23 GLY B O 1
ATOM 1430 N N . LEU B 1 26 ? 2.606 68.514 23.204 1.00 12.73 24 LEU B N 1
ATOM 1431 C CA . LEU B 1 26 ? 3.907 68.757 23.811 1.00 12.70 24 LEU B CA 1
ATOM 1432 C C . LEU B 1 26 ? 4.995 68.561 22.749 1.00 12.38 24 LEU B C 1
ATOM 1433 O O . LEU B 1 26 ? 4.870 67.694 21.898 1.00 11.70 24 LEU B O 1
ATOM 1438 N N . MET B 1 27 ? 6.025 69.399 22.811 1.00 10.91 25 MET B N 1
ATOM 1439 C CA . MET B 1 27 ? 7.166 69.332 21.881 1.00 10.35 25 MET B CA 1
ATOM 1440 C C . MET B 1 27 ? 8.458 69.167 22.683 1.00 9.22 25 MET B C 1
ATOM 1441 O O . MET B 1 27 ? 8.522 69.525 23.861 1.00 8.52 25 MET B O 1
ATOM 1446 N N . VAL B 1 28 ? 9.488 68.634 22.010 1.00 10.03 26 VAL B N 1
ATOM 1447 C CA . VAL B 1 28 ? 10.777 68.316 22.601 1.00 9.60 26 VAL B CA 1
ATOM 1448 C C . VAL B 1 28 ? 11.919 68.974 21.813 1.00 9.04 26 VAL B C 1
ATOM 1449 O O . VAL B 1 28 ? 11.872 69.113 20.586 1.00 9.17 26 VAL B O 1
ATOM 1453 N N . SER B 1 29 ? 12.956 69.351 22.551 1.00 8.55 27 SER B N 1
ATOM 1454 C CA . SER B 1 29 ? 14.206 69.782 21.954 1.00 9.45 27 SER B CA 1
ATOM 1455 C C . SER B 1 29 ? 15.325 68.966 22.596 1.00 9.59 27 SER B C 1
ATOM 1456 O O . SER B 1 29 ? 15.183 68.463 23.724 1.00 9.27 27 SER B O 1
ATOM 1459 N N . THR B 1 30 ? 16.409 68.765 21.845 1.00 9.62 28 THR B N 1
ATOM 1460 C CA . THR B 1 30 ? 17.545 67.999 22.376 1.00 9.84 28 THR B CA 1
ATOM 1461 C C . THR B 1 30 ? 18.810 68.830 22.293 1.00 9.43 28 THR B C 1
ATOM 1462 O O . THR B 1 30 ? 18.944 69.676 21.399 1.00 10.09 28 THR B O 1
ATOM 1466 N N . ALA B 1 31 ? 19.755 68.534 23.175 1.00 9.01 29 ALA B N 1
ATOM 1467 C CA . 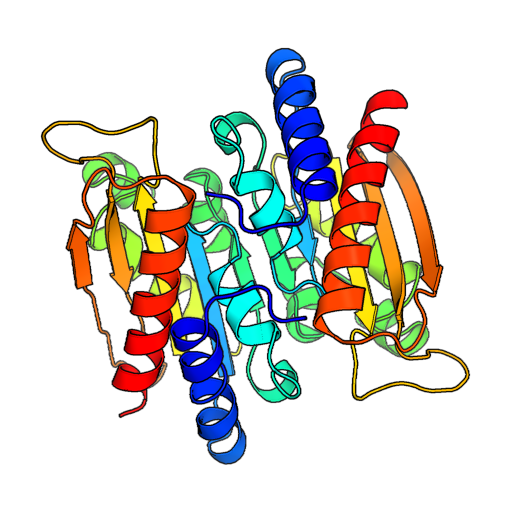ALA B 1 31 ? 21.095 69.140 23.170 1.00 9.05 29 ALA B CA 1
ATOM 1468 C C . ALA B 1 31 ? 22.078 68.003 23.391 1.00 9.77 29 ALA B C 1
ATOM 1469 O O . ALA B 1 31 ? 21.983 67.279 24.390 1.00 10.34 29 ALA B O 1
ATOM 1471 N N . GLU B 1 32 ? 22.979 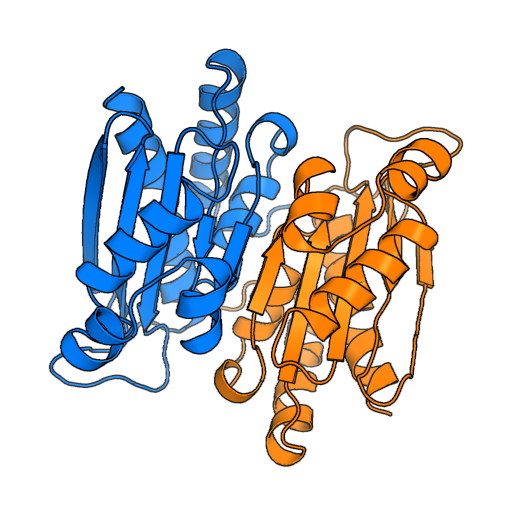67.799 22.441 1.00 9.51 30 GLU B N 1
ATOM 1472 C CA . GLU B 1 32 ? 23.763 66.560 22.428 1.00 10.74 30 GLU B CA 1
ATOM 1473 C C . GLU B 1 32 ? 25.250 66.832 22.336 1.00 11.46 30 GLU B C 1
ATOM 1474 O O . GLU B 1 32 ? 25.700 67.494 21.414 1.00 11.66 30 GLU B O 1
ATOM 1480 N N . SER B 1 33 ? 25.982 66.253 23.277 1.00 12.17 31 SER B N 1
ATOM 1481 C CA . SER B 1 33 ? 27.428 66.302 23.341 1.00 14.74 31 SER B CA 1
ATOM 1482 C C . SER B 1 33 ? 27.995 64.932 23.773 1.00 15.75 31 SER B C 1
ATOM 1483 O O . SER B 1 33 ? 28.531 64.743 24.887 1.00 16.62 31 SER B O 1
ATOM 1486 N N . CYS B 1 34 ? 27.799 63.979 22.881 1.00 16.09 32 CYS B N 1
ATOM 1487 C CA . CYS B 1 34 ? 28.483 62.679 22.813 1.00 15.72 32 CYS B CA 1
ATOM 1488 C C . CYS B 1 34 ? 27.671 61.806 21.895 1.00 13.84 32 CYS B C 1
ATOM 1489 O O . CYS B 1 34 ? 28.237 60.944 21.256 1.00 13.52 32 CYS B O 1
ATOM 1492 N N . THR B 1 35 ? 26.365 62.089 21.787 1.00 11.86 33 THR B N 1
ATOM 1493 C CA . THR B 1 35 ? 25.459 61.299 20.941 1.00 10.30 33 THR B CA 1
ATOM 1494 C C . THR B 1 35 ? 25.391 61.865 19.516 1.00 10.86 33 THR B C 1
ATOM 1495 O O . THR B 1 35 ? 24.843 61.233 18.616 1.00 9.76 33 THR B O 1
ATOM 1499 N N . GLY B 1 36 ? 25.920 63.078 19.323 1.00 9.15 34 GLY B N 1
ATOM 1500 C CA . GLY B 1 36 ? 26.109 63.598 17.955 1.00 10.32 34 GLY B CA 1
ATOM 1501 C C . GLY B 1 36 ? 24.886 63.747 17.073 1.00 10.69 34 GLY B C 1
ATOM 1502 O O . GLY B 1 36 ? 24.998 63.796 15.845 1.00 12.41 34 GLY B O 1
ATOM 1503 N N . GLY B 1 37 ? 23.717 63.881 17.678 1.00 9.68 35 GLY B N 1
ATOM 1504 C CA . GLY B 1 37 ? 22.485 64.024 16.889 1.00 9.31 35 GLY B CA 1
ATOM 1505 C C . GLY B 1 37 ? 21.601 62.796 16.890 1.00 9.74 35 GLY B C 1
ATOM 1506 O O . GLY B 1 37 ? 20.457 62.873 16.417 1.00 9.10 35 GLY B O 1
ATOM 1507 N N . LEU B 1 38 ? 22.119 61.693 17.447 1.00 8.40 36 LEU B N 1
ATOM 1508 C CA . LEU B 1 38 ? 21.390 60.415 17.500 1.00 8.58 36 LEU B CA 1
ATOM 1509 C C . LEU B 1 38 ? 20.103 60.431 18.347 1.00 8.12 36 LEU B C 1
ATOM 1510 O O . LEU B 1 38 ? 19.220 59.619 18.094 1.00 8.04 36 LEU B O 1
ATOM 1515 N N . ILE B 1 39 ? 19.987 61.325 19.336 1.00 7.92 37 ILE B N 1
ATOM 1516 C CA . ILE B 1 39 ? 18.752 61.376 20.140 1.00 8.13 37 ILE B CA 1
ATOM 1517 C C . ILE B 1 39 ? 17.648 61.979 19.271 1.00 8.13 37 ILE B C 1
ATOM 1518 O O . ILE B 1 39 ? 16.552 61.400 19.172 1.00 8.67 37 ILE B O 1
ATOM 1523 N N . ALA B 1 40 ? 17.948 63.126 18.632 1.00 7.47 38 ALA B N 1
ATOM 1524 C CA . ALA B 1 40 ? 17.026 63.689 17.634 1.00 8.96 38 ALA B CA 1
ATOM 1525 C C . ALA B 1 40 ? 16.788 62.686 16.502 1.00 8.95 38 ALA B C 1
ATOM 1526 O O . ALA B 1 40 ? 15.656 62.549 16.031 1.00 10.31 38 ALA B O 1
ATOM 1528 N N . GLY B 1 41 ? 17.832 61.963 16.101 1.00 8.92 39 GLY B N 1
ATOM 1529 C CA . GLY B 1 41 ? 17.714 61.002 14.990 1.00 9.80 39 GLY B CA 1
ATOM 1530 C C . GLY B 1 41 ? 16.701 59.911 15.358 1.00 9.32 39 GLY B C 1
ATOM 1531 O O . GLY B 1 41 ? 15.845 59.552 14.567 1.00 9.61 39 GLY B O 1
ATOM 1532 N N . ALA B 1 42 ? 16.817 59.398 16.564 1.00 8.53 40 ALA B N 1
ATOM 1533 C CA . ALA B 1 42 ? 15.921 58.328 17.034 1.00 9.27 40 ALA B CA 1
ATOM 1534 C C . ALA B 1 42 ? 14.468 58.791 17.132 1.00 9.65 40 ALA B C 1
ATOM 1535 O O . ALA B 1 42 ? 13.547 58.072 16.718 1.00 9.43 40 ALA B O 1
ATOM 1537 N N . LEU B 1 43 ? 14.264 60.003 17.651 1.00 8.32 41 LEU B N 1
ATOM 1538 C CA . LEU B 1 43 ? 12.919 60.546 17.789 1.00 9.93 41 LEU B CA 1
ATOM 1539 C C . LEU B 1 43 ? 12.295 60.739 16.396 1.00 9.38 41 LEU B C 1
ATOM 1540 O O . LEU B 1 43 ? 11.143 60.431 16.186 1.00 10.50 41 LEU B O 1
ATOM 1545 N N . THR B 1 44 ? 13.093 61.185 15.428 1.00 9.53 42 THR B N 1
ATOM 1546 C CA . THR B 1 44 ? 12.568 61.522 14.092 1.00 10.28 42 THR B CA 1
ATOM 1547 C C . THR B 1 44 ? 12.491 60.306 13.159 1.00 10.51 42 THR B C 1
ATOM 1548 O O . THR B 1 44 ? 12.060 60.423 12.020 1.00 11.11 42 THR B O 1
ATOM 1552 N N . GLU B 1 45 ? 12.875 59.126 13.663 1.00 10.91 43 GLU B N 1
ATOM 1553 C CA . GLU B 1 45 ? 12.668 57.891 12.898 1.00 12.16 43 GLU B CA 1
ATOM 1554 C C . GLU B 1 45 ? 11.177 57.621 12.825 1.00 12.58 43 GLU B C 1
ATOM 1555 O O . GLU B 1 45 ? 10.711 56.870 11.978 1.00 13.59 43 GLU B O 1
ATOM 1561 N N . ILE B 1 46 ? 10.425 58.176 13.775 1.00 11.71 44 ILE B N 1
ATOM 1562 C CA . ILE B 1 46 ? 9.004 57.828 13.921 1.00 11.69 44 ILE B CA 1
ATOM 1563 C C . ILE B 1 46 ? 8.096 58.694 13.039 1.00 12.17 44 ILE B C 1
ATOM 1564 O O . ILE B 1 46 ? 8.142 59.937 13.121 1.00 10.81 44 ILE B O 1
ATOM 1569 N N . ALA B 1 47 ? 7.241 58.064 12.227 1.00 10.91 45 ALA B N 1
ATOM 1570 C CA . ALA B 1 47 ? 6.272 58.849 11.420 1.00 12.12 45 ALA B CA 1
ATOM 1571 C C . ALA B 1 47 ? 5.370 59.678 12.355 1.00 12.13 45 ALA B C 1
ATOM 1572 O O . ALA B 1 47 ? 4.842 59.165 13.334 1.00 12.97 45 ALA B O 1
ATOM 1574 N N 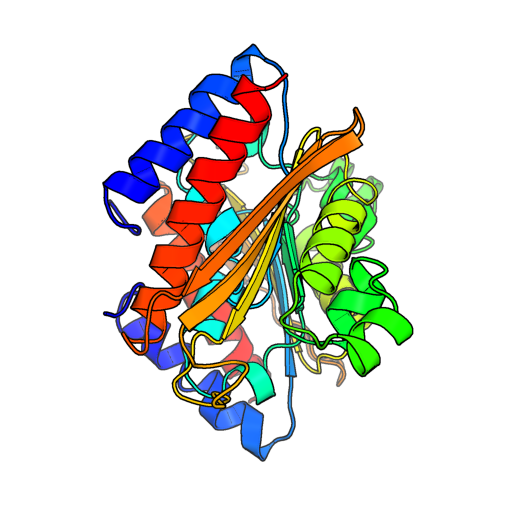. GLY B 1 48 ? 5.211 60.959 12.059 1.00 12.30 46 GLY B N 1
ATOM 1575 C CA . GLY B 1 48 ? 4.373 61.835 12.901 1.00 12.59 46 GLY B CA 1
ATOM 1576 C C . GLY B 1 48 ? 5.226 62.637 13.892 1.00 11.77 46 GLY B C 1
ATOM 1577 O O . GLY B 1 48 ? 4.708 63.504 14.636 1.00 12.08 46 GLY B O 1
ATOM 1578 N N . SER B 1 49 ? 6.530 62.335 13.928 1.00 11.53 47 SER B N 1
ATOM 1579 C CA . SER B 1 49 ? 7.455 63.020 14.853 1.00 11.09 47 SER B CA 1
ATOM 1580 C C . SER B 1 49 ? 7.519 64.525 14.608 1.00 11.40 47 SER B C 1
ATOM 1581 O O . SER B 1 49 ? 7.848 65.266 15.524 1.00 11.89 47 SER B O 1
ATOM 1584 N N . SER B 1 50 ? 7.174 64.975 13.383 1.00 11.18 48 SER B N 1
ATOM 1585 C CA . SER B 1 50 ? 7.123 66.437 13.088 1.00 12.35 48 SER B CA 1
ATOM 1586 C C . SER B 1 50 ? 6.161 67.161 14.015 1.00 12.21 48 SER B C 1
ATOM 1587 O O . SER B 1 50 ? 6.307 68.364 14.240 1.00 13.48 48 SER B O 1
ATOM 1590 N N . ALA B 1 51 ? 5.161 66.460 14.544 1.00 11.09 49 ALA B N 1
ATOM 1591 C CA . ALA B 1 51 ? 4.234 67.125 15.463 1.00 12.18 49 ALA B CA 1
ATOM 1592 C C . ALA B 1 51 ? 4.929 67.498 16.790 1.00 11.46 49 ALA B C 1
ATOM 1593 O O . ALA B 1 51 ? 4.479 68.393 17.491 1.00 11.93 49 ALA B O 1
ATOM 1595 N N . VAL B 1 52 ? 6.043 66.821 17.105 1.00 10.69 50 VAL B N 1
ATOM 1596 C CA . VAL B 1 52 ? 6.611 66.799 18.469 1.00 10.40 50 VAL B CA 1
ATOM 1597 C C . VAL B 1 52 ? 8.027 67.371 18.538 1.00 10.11 50 VAL B C 1
ATOM 1598 O O . VAL B 1 52 ? 8.340 68.151 19.431 1.00 10.57 50 VAL B O 1
ATOM 1602 N N . VAL B 1 53 ? 8.871 67.008 17.580 1.00 9.60 51 VAL B N 1
ATOM 1603 C CA . VAL B 1 53 ? 10.277 67.441 17.594 1.00 10.34 51 VAL B CA 1
ATOM 1604 C C . VAL B 1 53 ? 10.443 68.872 17.068 1.00 10.88 51 VAL B C 1
ATOM 1605 O O . VAL B 1 53 ? 10.157 69.167 15.882 1.00 10.96 51 VAL B O 1
ATOM 1609 N N . ASP B 1 54 ? 10.926 69.760 17.933 1.00 10.99 52 ASP B N 1
ATOM 1610 C CA . ASP B 1 54 ? 11.084 71.172 17.545 1.00 12.04 52 ASP B CA 1
ATOM 1611 C C . ASP B 1 54 ? 12.453 71.370 16.903 1.00 12.45 52 ASP B C 1
ATOM 1612 O O . ASP B 1 54 ? 12.565 71.654 15.696 1.00 14.42 52 ASP B O 1
ATOM 1617 N N . ARG B 1 55 ? 13.501 71.220 17.704 1.00 11.72 53 ARG B N 1
ATOM 1618 C CA . ARG B 1 55 ? 14.856 71.430 17.202 1.00 10.90 53 ARG B CA 1
ATOM 1619 C C . ARG B 1 55 ? 15.871 70.682 18.035 1.00 10.83 53 ARG B C 1
ATOM 1620 O O . ARG B 1 55 ? 15.580 70.270 19.150 1.00 10.15 53 ARG B O 1
ATOM 1628 N N . GLY B 1 56 ? 17.073 70.536 17.505 1.00 9.45 54 GLY B N 1
ATOM 1629 C CA . GLY B 1 56 ? 18.147 69.928 18.248 1.00 10.49 54 GLY B CA 1
ATOM 1630 C C . GLY B 1 56 ? 19.439 70.707 18.059 1.00 11.32 54 GLY B C 1
ATOM 1631 O O . GLY B 1 56 ? 19.655 71.280 16.984 1.00 10.20 54 GLY B O 1
ATOM 1632 N N . PHE B 1 57 ? 20.270 70.690 19.101 1.00 10.66 55 PHE B N 1
ATOM 1633 C CA . PHE B 1 57 ? 21.528 71.416 19.172 1.00 11.89 55 PHE B CA 1
ATOM 1634 C C . PHE B 1 57 ? 22.616 70.376 19.351 1.00 11.89 55 PHE B C 1
ATOM 1635 O O . PHE B 1 57 ? 22.640 69.655 20.363 1.00 12.88 55 PHE B O 1
ATOM 1643 N N . VAL B 1 58 ? 23.503 70.271 18.377 1.00 11.95 56 VAL B N 1
ATOM 1644 C CA . VAL B 1 58 ? 24.609 69.348 18.522 1.00 12.03 56 VAL B CA 1
ATOM 1645 C C . VAL B 1 58 ? 25.880 70.160 18.819 1.00 12.34 56 VAL B C 1
ATOM 1646 O O . VAL B 1 58 ? 26.380 70.858 17.948 1.00 11.88 56 VAL B O 1
ATOM 1650 N N . THR B 1 59 ? 26.379 70.029 20.051 1.00 12.56 57 THR B N 1
ATOM 1651 C CA . THR B 1 59 ? 27.356 70.953 20.645 1.00 13.85 57 THR B CA 1
ATOM 1652 C C . THR B 1 59 ? 28.533 70.186 21.276 1.00 15.16 57 THR B C 1
ATOM 1653 O O . THR B 1 59 ? 28.707 70.217 22.481 1.00 15.75 57 THR B O 1
ATOM 1657 N N A TYR B 1 60 ? 29.337 69.551 20.434 0.50 17.17 58 TYR B N 1
ATOM 1658 N N B TYR B 1 60 ? 29.338 69.471 20.486 0.50 16.85 58 TYR B N 1
ATOM 1659 C CA A TYR B 1 60 ? 30.515 68.798 20.874 0.50 18.63 58 TYR B CA 1
ATOM 1660 C CA B TYR B 1 60 ? 30.488 68.772 21.113 0.50 17.93 58 TYR B CA 1
ATOM 1661 C C A TYR B 1 60 ? 31.520 69.722 21.515 0.50 18.62 58 TYR B C 1
ATOM 1662 C C B TYR B 1 60 ? 31.536 69.764 21.594 0.50 18.21 58 TYR B C 1
ATOM 1663 O O A TYR B 1 60 ? 32.033 69.463 22.604 0.50 18.87 58 TYR B O 1
ATOM 1664 O O B TYR B 1 60 ? 32.092 69.592 22.683 0.50 18.43 58 TYR B O 1
ATOM 1681 N N . THR B 1 61 ? 31.785 70.818 20.814 1.00 18.96 59 THR B N 1
ATOM 1682 C CA . THR B 1 61 ? 32.767 71.797 21.243 1.00 18.88 59 THR B CA 1
ATOM 1683 C C . THR B 1 61 ? 32.208 72.600 22.404 1.00 19.21 59 THR B C 1
ATOM 1684 O O . THR B 1 61 ? 30.994 72.840 22.503 1.00 18.94 59 THR B O 1
ATOM 1688 N N . ASN B 1 62 ? 33.094 73.003 23.300 1.00 18.62 60 ASN B N 1
ATOM 1689 C CA . ASN B 1 62 ? 32.676 73.796 24.434 1.00 18.59 60 ASN B CA 1
ATOM 1690 C C . ASN B 1 62 ? 32.266 75.189 24.001 1.00 17.26 60 ASN B C 1
ATOM 1691 O O . ASN B 1 62 ? 31.396 75.783 24.624 1.00 16.12 60 ASN B O 1
ATOM 1696 N N . ASP B 1 63 ? 32.871 75.674 22.917 1.00 16.10 61 ASP B N 1
ATOM 1697 C CA . ASP B 1 63 ? 32.459 76.940 22.335 1.00 16.52 61 ASP B CA 1
ATOM 1698 C C . ASP B 1 63 ? 31.000 76.838 21.905 1.00 15.28 61 ASP B C 1
ATOM 1699 O O . ASP B 1 63 ? 30.236 77.789 22.091 1.00 15.30 61 ASP B O 1
ATOM 1704 N N . ALA B 1 64 ? 30.609 75.690 21.336 1.00 14.47 62 ALA B N 1
ATOM 1705 C CA . ALA B 1 64 ? 29.238 75.507 20.877 1.00 12.16 62 ALA B CA 1
ATOM 1706 C C . ALA B 1 64 ? 28.282 75.441 22.051 1.00 11.41 62 ALA B C 1
ATOM 1707 O O . ALA B 1 64 ? 27.169 75.936 21.950 1.00 11.13 62 ALA B O 1
ATOM 1709 N N . LYS B 1 65 ? 28.696 74.799 23.149 1.00 10.38 63 LYS B N 1
ATOM 1710 C CA . LYS B 1 65 ? 27.864 74.762 24.334 1.00 10.37 63 LYS B CA 1
ATOM 1711 C C . LYS B 1 65 ? 27.598 76.162 24.833 1.00 11.27 63 LYS B C 1
ATOM 1712 O O . LYS B 1 65 ? 26.455 76.507 25.144 1.00 10.21 63 LYS B O 1
ATOM 1718 N N . ARG B 1 66 ? 28.646 76.975 24.918 1.00 11.76 64 ARG B N 1
ATOM 1719 C CA . ARG B 1 66 ? 28.447 78.362 25.364 1.00 12.13 64 ARG B CA 1
ATOM 1720 C C . ARG B 1 66 ? 27.598 79.194 24.363 1.00 12.41 64 ARG B C 1
ATOM 1721 O O . ARG B 1 66 ? 26.585 79.818 24.752 1.00 12.49 64 ARG B O 1
ATOM 1729 N N . ASP B 1 67 ? 27.998 79.167 23.089 1.00 12.16 65 ASP B N 1
ATOM 1730 C CA . ASP B 1 67 ? 27.392 79.973 22.000 1.00 12.95 65 ASP B CA 1
ATOM 1731 C C . ASP B 1 67 ? 25.921 79.613 21.750 1.00 12.70 65 ASP B C 1
ATOM 1732 O O . ASP B 1 67 ? 25.037 80.488 21.722 1.00 14.06 65 ASP B O 1
ATOM 1737 N N . MET B 1 68 ? 25.631 78.324 21.648 1.00 11.09 66 MET B N 1
ATOM 1738 C CA . MET B 1 68 ? 24.301 77.879 21.225 1.00 11.22 66 MET B CA 1
ATOM 1739 C C . MET B 1 68 ? 23.357 77.716 22.419 1.00 10.78 66 MET B C 1
ATOM 1740 O O . MET B 1 68 ? 22.167 77.917 22.275 1.00 12.41 66 MET B O 1
ATOM 1745 N N . LEU B 1 69 ? 23.882 77.349 23.585 1.00 9.24 67 LEU B N 1
ATOM 1746 C CA . LEU B 1 69 ? 23.038 76.953 24.735 1.00 9.93 67 LEU B CA 1
ATOM 1747 C C . LEU B 1 69 ? 23.176 77.846 25.982 1.00 10.21 67 LEU B C 1
ATOM 1748 O O . LEU B 1 69 ? 22.445 77.681 26.976 1.00 9.85 67 LEU B O 1
ATOM 1753 N N . GLY B 1 70 ? 24.162 78.762 25.944 1.00 10.26 68 GLY B N 1
ATOM 1754 C CA . GLY B 1 70 ? 24.387 79.672 27.078 1.00 9.99 68 GLY B CA 1
ATOM 1755 C C . GLY B 1 70 ? 25.100 79.058 28.272 1.00 10.25 68 GLY B C 1
ATOM 1756 O O . GLY B 1 70 ? 25.073 79.622 29.359 1.00 10.18 68 GLY B O 1
ATOM 1757 N N . VAL B 1 71 ? 25.727 77.888 28.089 1.00 9.67 69 VAL B N 1
ATOM 1758 C CA . VAL B 1 71 ? 26.534 77.281 29.175 1.00 10.54 69 VAL B CA 1
ATOM 1759 C C . VAL B 1 71 ? 27.619 78.284 29.626 1.00 11.17 69 VAL B C 1
ATOM 1760 O O . VAL B 1 71 ? 28.278 78.881 28.784 1.00 10.91 69 VAL B O 1
ATOM 1764 N N . GLY B 1 72 ? 27.778 78.473 30.933 1.00 14.32 70 GLY B N 1
ATOM 1765 C CA . GLY B 1 72 ? 28.785 79.448 31.440 1.00 15.38 70 GLY B CA 1
ATOM 1766 C C . GLY B 1 72 ? 30.215 79.008 31.173 1.00 17.23 70 GLY B C 1
ATOM 1767 O O . GLY B 1 72 ? 30.564 77.829 31.340 1.00 15.32 70 GLY B O 1
ATOM 1768 N N . THR B 1 73 ? 31.061 79.973 30.786 1.00 18.43 71 THR B N 1
ATOM 1769 C CA . THR B 1 73 ? 32.505 79.750 30.642 1.00 20.11 71 THR B CA 1
ATOM 1770 C C . THR B 1 73 ? 33.121 79.207 31.937 1.00 20.91 71 THR B C 1
ATOM 1771 O O . THR B 1 73 ? 33.927 78.273 31.892 1.00 21.16 71 THR B O 1
ATOM 1775 N N . GLU B 1 74 ? 32.760 79.783 33.088 1.00 22.17 72 GLU B N 1
ATOM 1776 C CA . GLU B 1 74 ? 33.322 79.318 34.356 1.00 24.17 72 GLU B CA 1
ATOM 1777 C C . GLU B 1 74 ? 32.784 77.934 34.756 1.00 23.07 72 GLU B C 1
ATOM 1778 O O . GLU B 1 74 ? 33.477 77.191 35.447 1.00 23.70 72 GLU B O 1
ATOM 1784 N N . THR B 1 75 ? 31.555 77.599 34.356 1.00 21.92 73 THR B N 1
ATOM 1785 C CA . THR B 1 75 ? 31.036 76.233 34.575 1.00 21.05 73 THR B CA 1
ATOM 1786 C C . THR B 1 75 ? 31.945 75.219 33.884 1.00 20.45 73 THR B C 1
ATOM 1787 O O . THR B 1 75 ? 32.360 74.211 34.486 1.00 21.07 73 THR B O 1
ATOM 1791 N N . LEU B 1 76 ? 32.233 75.498 32.618 1.00 19.94 74 LEU B N 1
ATOM 1792 C CA . LEU B 1 76 ? 33.057 74.650 31.780 1.00 19.97 74 LEU B CA 1
ATOM 1793 C C . LEU B 1 76 ? 34.488 74.551 32.299 1.00 21.22 74 LEU B C 1
ATOM 1794 O O . LEU B 1 76 ? 35.058 73.458 32.332 1.00 20.88 74 LEU B O 1
ATOM 1799 N N . THR B 1 77 ? 35.068 75.680 32.709 1.00 21.86 75 THR B N 1
ATOM 1800 C CA . THR B 1 77 ? 36.488 75.633 33.142 1.00 23.04 75 THR B CA 1
ATOM 1801 C C . THR B 1 77 ? 36.661 75.003 34.529 1.00 22.82 75 THR B C 1
ATOM 1802 O O . THR B 1 77 ? 37.712 74.438 34.831 1.00 23.37 75 THR B O 1
ATOM 1806 N N . THR B 1 78 ? 35.635 75.101 35.367 1.00 22.45 76 THR B N 1
ATOM 1807 C CA . THR B 1 78 ? 35.658 74.618 36.742 1.00 23.26 76 THR B CA 1
ATOM 1808 C C . THR B 1 78 ? 35.196 73.161 36.846 1.00 22.98 76 THR B C 1
ATOM 1809 O O . THR B 1 78 ? 35.793 72.369 37.583 1.00 23.10 76 THR B O 1
ATOM 1813 N N . PHE B 1 79 ? 34.118 72.815 36.141 1.00 21.61 77 PHE B N 1
ATOM 1814 C CA . PHE B 1 79 ? 33.532 71.477 36.283 1.00 21.33 77 PHE B CA 1
ATOM 1815 C C . PHE B 1 79 ? 33.720 70.571 35.079 1.00 20.23 77 PHE B C 1
ATOM 1816 O O . PHE B 1 79 ? 33.536 69.344 35.181 1.00 20.98 77 PHE B O 1
ATOM 1824 N N . GLY B 1 80 ? 34.090 71.176 33.958 1.00 19.00 78 GLY B N 1
ATOM 1825 C CA . GLY B 1 80 ? 34.371 70.473 32.723 1.00 17.37 78 GLY B CA 1
ATOM 1826 C C . GLY B 1 80 ? 33.088 70.309 31.934 1.00 16.62 78 GLY B C 1
ATOM 1827 O O . GLY B 1 80 ? 32.002 70.454 32.485 1.00 16.33 78 GLY B O 1
ATOM 1828 N N . ALA B 1 81 ? 33.239 70.003 30.651 1.00 16.12 79 ALA B N 1
ATOM 1829 C CA . ALA B 1 81 ? 32.133 69.682 29.736 1.00 15.77 79 ALA B CA 1
ATOM 1830 C C . ALA B 1 81 ? 31.297 68.534 30.273 1.00 15.01 79 ALA B C 1
ATOM 1831 O O . ALA B 1 81 ? 30.057 68.535 30.137 1.00 14.69 79 ALA B O 1
ATOM 1833 N N . VAL B 1 82 ? 31.967 67.553 30.882 1.00 13.76 80 VAL B N 1
ATOM 1834 C CA . VAL B 1 82 ? 31.270 66.356 31.338 1.00 13.13 80 VAL B CA 1
ATOM 1835 C C . VAL B 1 82 ? 31.038 66.448 32.835 1.00 13.63 80 VAL B C 1
ATOM 1836 O O . VAL B 1 82 ? 31.844 65.947 33.649 1.00 13.38 80 VAL B O 1
ATOM 1840 N N . SER B 1 83 ? 29.932 67.101 33.198 1.00 13.29 81 SER B N 1
ATOM 1841 C CA . SER B 1 83 ? 29.580 67.358 34.603 1.00 12.96 81 SER B CA 1
ATOM 1842 C C . SER B 1 83 ? 28.067 67.521 34.734 1.00 13.07 81 SER B C 1
ATOM 1843 O O . SER B 1 83 ? 27.372 67.836 33.746 1.00 13.48 81 SER B O 1
ATOM 1846 N N . ARG B 1 84 ? 27.559 67.333 35.951 1.00 12.91 82 ARG B N 1
ATOM 1847 C CA . ARG B 1 84 ? 26.157 67.711 36.278 1.00 12.16 82 ARG B CA 1
ATOM 1848 C C . ARG B 1 84 ? 25.835 69.167 35.936 1.00 12.47 82 ARG B C 1
ATOM 1849 O O . ARG B 1 84 ? 24.815 69.474 35.293 1.00 11.56 82 ARG B O 1
ATOM 1857 N N . GLN B 1 85 ? 26.737 70.056 36.312 1.00 12.58 83 GLN B N 1
ATOM 1858 C CA . GLN B 1 85 ? 26.536 71.485 36.141 1.00 12.18 83 GLN B CA 1
ATOM 1859 C C . GLN B 1 85 ? 26.360 71.840 34.660 1.00 12.07 83 GLN B C 1
ATOM 1860 O O . GLN B 1 85 ? 25.405 72.532 34.283 1.00 11.42 83 GLN B O 1
ATOM 1866 N N . THR B 1 86 ? 27.266 71.346 33.819 1.00 9.72 84 THR B N 1
ATOM 1867 C CA . THR B 1 86 ? 27.114 71.554 32.376 1.00 11.09 84 THR B CA 1
ATOM 1868 C C . THR B 1 86 ? 25.809 70.979 31.842 1.00 9.59 84 THR B C 1
ATOM 1869 O O . THR B 1 86 ? 25.093 71.677 31.099 1.00 10.97 84 THR B O 1
ATOM 1873 N N . ALA B 1 87 ? 25.473 69.745 32.235 1.00 9.34 85 ALA B N 1
ATOM 1874 C CA . ALA B 1 87 ? 24.261 69.109 31.716 1.00 10.37 85 ALA B CA 1
ATOM 1875 C C . ALA B 1 87 ? 23.005 69.937 32.062 1.00 10.54 85 ALA B C 1
ATOM 1876 O O . ALA B 1 87 ? 22.108 70.124 31.210 1.00 9.30 85 ALA B O 1
ATOM 1878 N N . LEU B 1 88 ? 22.938 70.426 33.307 1.00 10.21 86 LEU B N 1
ATOM 1879 C CA . LEU B 1 88 ? 21.788 71.286 33.713 1.00 10.32 86 LEU B CA 1
ATOM 1880 C C . LEU B 1 88 ? 21.661 72.563 32.875 1.00 10.69 86 LEU B C 1
ATOM 1881 O O . LEU B 1 88 ? 20.549 72.930 32.430 1.00 10.58 86 LEU B O 1
ATOM 1886 N N . GLN B 1 89 ? 22.783 73.263 32.672 1.00 9.97 87 GLN B N 1
ATOM 1887 C CA . GLN B 1 89 ? 22.772 74.481 31.881 1.00 11.45 87 GLN B CA 1
ATOM 1888 C C . GLN B 1 89 ? 22.453 74.189 30.427 1.00 9.86 87 GLN B C 1
ATOM 1889 O O . GLN B 1 89 ? 21.782 74.971 29.776 1.00 9.95 87 GLN B O 1
ATOM 1895 N N . MET B 1 90 ? 22.981 73.087 29.903 1.00 9.48 88 MET B N 1
ATOM 1896 C CA . MET B 1 90 ? 22.604 72.649 28.540 1.00 9.03 88 MET B CA 1
ATOM 1897 C C . MET B 1 90 ? 21.102 72.454 28.407 1.00 9.08 88 MET B C 1
ATOM 1898 O O . MET B 1 90 ? 20.530 72.890 27.418 1.00 10.90 88 MET B O 1
ATOM 1903 N N . ALA B 1 91 ? 20.477 71.751 29.356 1.00 8.96 89 ALA B N 1
ATOM 1904 C CA . ALA B 1 91 ? 19.043 71.459 29.299 1.00 9.58 89 ALA B CA 1
ATOM 1905 C C . ALA B 1 91 ? 18.220 72.753 29.425 1.00 9.55 89 ALA B C 1
ATOM 1906 O O . ALA B 1 91 ? 17.209 72.941 28.718 1.00 9.41 89 ALA B O 1
ATOM 1908 N N . HIS B 1 92 ? 18.682 73.635 30.296 1.00 10.49 90 HIS B N 1
ATOM 1909 C CA . HIS B 1 92 ? 18.015 74.945 30.477 1.00 10.77 90 HIS B CA 1
ATOM 1910 C C . HIS B 1 92 ? 18.065 75.746 29.174 1.00 10.52 90 HIS B C 1
ATOM 1911 O O . HIS B 1 92 ? 17.048 76.297 28.733 1.00 10.82 90 HIS B O 1
ATOM 1918 N N . GLY B 1 93 ? 19.232 75.754 28.512 1.00 9.44 91 GLY B N 1
ATOM 1919 C CA . GLY B 1 93 ? 19.394 76.485 27.262 1.00 9.74 91 GLY B CA 1
ATOM 1920 C C . GLY B 1 93 ? 18.560 75.909 26.117 1.00 9.33 91 GLY B C 1
ATOM 1921 O O . GLY B 1 93 ? 17.896 76.647 25.388 1.00 8.74 91 GLY B O 1
ATOM 1922 N N . ALA B 1 94 ? 18.619 74.584 25.964 1.00 9.76 92 ALA B N 1
ATOM 1923 C CA . ALA B 1 94 ? 17.843 73.893 24.920 1.00 9.81 92 ALA B CA 1
ATOM 1924 C C . ALA B 1 94 ? 16.361 74.137 25.103 1.00 9.47 92 ALA B C 1
ATOM 1925 O O . ALA B 1 94 ? 15.629 74.247 24.115 1.00 10.94 92 ALA B O 1
ATOM 1927 N N . LEU B 1 95 ? 15.901 74.230 26.358 1.00 9.58 93 LEU B N 1
ATOM 1928 C CA . LEU B 1 95 ? 14.483 74.445 26.600 1.00 9.99 93 LEU B CA 1
ATOM 1929 C C . LEU B 1 95 ? 14.065 75.880 26.209 1.00 10.69 93 LEU B C 1
ATOM 1930 O O . LEU B 1 95 ? 13.118 76.094 25.422 1.00 11.21 93 LEU B O 1
ATOM 1935 N N . TYR B 1 96 ? 14.780 76.859 26.750 1.00 10.80 94 TYR B N 1
ATOM 1936 C CA . TYR B 1 96 ? 14.360 78.271 26.601 1.00 11.26 94 TYR B CA 1
ATOM 1937 C C . TYR B 1 96 ? 14.737 78.904 25.267 1.00 11.28 94 TYR B C 1
ATOM 1938 O O . TYR B 1 96 ? 14.172 79.931 24.878 1.00 12.74 94 TYR B O 1
ATOM 1947 N N . ARG B 1 97 ? 15.664 78.265 24.542 1.00 10.87 95 ARG B N 1
ATOM 1948 C CA . ARG B 1 97 ? 16.044 78.702 23.205 1.00 10.99 95 ARG B CA 1
ATOM 1949 C C . ARG B 1 97 ? 15.318 77.878 22.146 1.00 11.59 95 ARG B C 1
ATOM 1950 O O . ARG B 1 97 ? 15.800 77.734 21.028 1.00 12.65 95 ARG B O 1
ATOM 1958 N N . SER B 1 98 ? 14.150 77.347 22.496 1.00 11.29 96 SER B N 1
ATOM 1959 C CA . SER B 1 98 ? 13.388 76.526 21.554 1.00 11.98 96 SER B CA 1
ATOM 1960 C C . SER B 1 98 ? 11.921 76.801 21.839 1.00 12.31 96 SER B C 1
ATOM 1961 O O . SER B 1 98 ? 11.602 77.498 22.821 1.00 12.66 96 SER B O 1
ATOM 1964 N N . ARG B 1 99 ? 11.046 76.270 21.001 1.00 11.72 97 ARG B N 1
ATOM 1965 C CA . ARG B 1 99 ? 9.620 76.294 21.292 1.00 14.35 97 ARG B CA 1
ATOM 1966 C C . ARG B 1 99 ? 9.128 75.030 22.047 1.00 13.54 97 ARG B C 1
ATOM 1967 O O . ARG B 1 99 ? 7.916 74.849 22.224 1.00 14.62 97 ARG B O 1
ATOM 1975 N N . ALA B 1 100 ? 10.045 74.212 22.563 1.00 11.93 98 ALA B N 1
ATOM 1976 C CA . ALA B 1 100 ? 9.632 72.933 23.190 1.00 11.73 98 ALA B CA 1
ATOM 1977 C C . ALA B 1 100 ? 9.070 73.102 24.601 1.00 11.58 98 ALA B C 1
ATOM 1978 O O . ALA B 1 100 ? 9.422 74.058 25.318 1.00 10.82 98 ALA B O 1
ATOM 1980 N N . ASN B 1 101 ? 8.269 72.133 25.028 1.00 10.63 99 ASN B N 1
ATOM 1981 C CA . ASN B 1 101 ? 7.848 72.054 26.419 1.00 11.44 99 ASN B CA 1
ATOM 1982 C C . ASN B 1 101 ? 8.865 71.300 27.305 1.00 11.07 99 ASN B C 1
ATOM 1983 O O . ASN B 1 101 ? 8.950 71.556 28.511 1.00 12.09 99 ASN B O 1
ATOM 1988 N N . PHE B 1 102 ? 9.593 70.359 26.698 1.00 10.86 100 PHE B N 1
ATOM 1989 C CA . PHE B 1 102 ? 10.634 69.587 27.390 1.00 10.67 100 PHE B CA 1
ATOM 1990 C C . PHE B 1 102 ? 11.929 69.608 26.598 1.00 9.71 100 PHE B C 1
ATOM 1991 O O . PHE B 1 102 ? 11.901 69.588 25.353 1.00 10.50 100 PHE B O 1
ATOM 1999 N N . ALA B 1 103 ? 13.064 69.604 27.296 1.00 8.85 101 ALA B N 1
ATOM 2000 C CA . ALA B 1 103 ? 14.378 69.498 26.611 1.00 7.90 101 ALA B CA 1
ATOM 2001 C C . ALA B 1 103 ? 15.168 68.398 27.306 1.00 8.14 101 ALA B C 1
ATOM 2002 O O . ALA B 1 103 ? 15.044 68.234 28.516 1.00 8.28 101 ALA B O 1
ATOM 2004 N N . VAL B 1 104 ? 15.955 67.637 26.558 1.00 7.60 102 VAL B N 1
ATOM 2005 C CA . VAL B 1 104 ? 16.881 66.701 27.213 1.00 8.14 102 VAL B CA 1
ATOM 2006 C C . VAL B 1 104 ? 18.271 67.043 26.702 1.00 7.49 102 VAL B C 1
ATOM 2007 O O . VAL B 1 104 ? 18.436 67.328 25.519 1.00 7.19 102 VAL B O 1
ATOM 2011 N N . ALA B 1 105 ? 19.249 67.038 27.602 1.00 8.42 103 ALA B N 1
ATOM 2012 C CA . ALA B 1 105 ? 20.639 67.375 27.249 1.00 8.28 103 ALA B CA 1
ATOM 2013 C C . ALA B 1 105 ? 21.553 66.250 27.728 1.00 8.24 103 ALA B C 1
ATOM 2014 O O . ALA B 1 105 ? 21.319 65.662 28.793 1.00 8.26 103 ALA B O 1
ATOM 2016 N N . VAL B 1 106 ? 22.579 65.933 26.936 1.00 7.85 104 VAL B N 1
ATOM 2017 C CA . VAL B 1 106 ? 23.546 64.904 27.374 1.00 8.97 104 VAL B CA 1
ATOM 2018 C C . VAL B 1 106 ? 24.938 65.364 27.099 1.00 9.01 104 VAL B C 1
ATOM 2019 O O . VAL B 1 106 ? 25.206 65.990 26.057 1.00 8.45 104 VAL B O 1
ATOM 2023 N N . THR B 1 107 ? 25.836 65.001 28.014 1.00 9.01 105 THR B N 1
ATOM 2024 C CA . THR B 1 107 ? 27.242 65.305 27.840 1.00 9.56 105 THR B CA 1
ATOM 2025 C C . THR B 1 107 ? 28.058 64.156 28.422 1.00 9.12 105 THR B C 1
ATOM 2026 O O . THR B 1 107 ? 27.875 63.802 29.567 1.00 10.34 105 THR B O 1
ATOM 2030 N N . GLY B 1 108 ? 28.933 63.560 27.626 1.00 8.50 106 GLY B N 1
ATOM 2031 C CA . GLY B 1 108 ? 29.637 62.381 28.137 1.00 8.40 106 GLY B CA 1
ATOM 2032 C C . GLY B 1 108 ? 30.843 62.031 27.316 1.00 8.71 106 GLY B C 1
ATOM 2033 O O . GLY B 1 108 ? 31.190 62.761 26.386 1.00 9.81 106 GLY B O 1
ATOM 2034 N N . ILE B 1 109 ? 31.472 60.904 27.668 1.00 8.58 107 ILE B N 1
ATOM 2035 C CA . ILE B 1 109 ? 32.666 60.430 26.991 1.00 9.81 107 ILE B CA 1
ATOM 2036 C C . ILE B 1 109 ? 32.365 59.094 26.338 1.00 9.82 107 ILE B C 1
ATOM 2037 O O . ILE B 1 109 ? 32.288 58.067 27.033 1.00 10.77 107 ILE B O 1
ATOM 2042 N N . ALA B 1 110 ? 32.143 59.104 25.021 1.00 9.90 108 ALA B N 1
ATOM 2043 C CA . ALA B 1 110 ? 31.857 57.839 24.299 1.00 10.04 108 ALA B CA 1
ATOM 2044 C C . ALA B 1 110 ? 33.123 57.009 24.043 1.00 10.38 108 ALA B C 1
ATOM 2045 O O . ALA B 1 110 ? 33.036 55.808 23.766 1.00 11.24 108 ALA B O 1
ATOM 2047 N N . GLY B 1 111 ? 34.285 57.649 24.123 1.00 10.95 109 GLY B N 1
ATOM 2048 C CA . GLY B 1 111 ? 35.542 56.979 23.796 1.00 11.16 109 GLY B CA 1
ATOM 2049 C C . GLY B 1 111 ? 35.719 56.634 22.324 1.00 12.57 109 GLY B C 1
ATOM 2050 O O . GLY B 1 111 ? 34.901 57.025 21.474 1.00 11.57 109 GLY B O 1
ATOM 2051 N N . PRO B 1 112 ? 36.788 55.875 21.991 1.00 13.69 110 PRO B N 1
ATOM 2052 C CA . PRO B 1 112 ? 37.740 55.219 22.898 1.00 14.26 110 PRO B CA 1
ATOM 2053 C C . PRO B 1 112 ? 38.629 56.181 23.659 1.00 15.48 110 PRO B C 1
ATOM 2054 O O . PRO B 1 112 ? 39.155 55.794 24.712 1.00 15.89 110 PRO B O 1
ATOM 2058 N N . GLY B 1 113 ? 38.795 57.398 23.134 1.00 14.75 111 GLY B N 1
ATOM 2059 C CA . GLY B 1 113 ? 39.695 58.379 23.754 1.00 15.32 111 GLY B CA 1
ATOM 2060 C C . GLY B 1 113 ? 39.017 59.270 24.787 1.00 16.23 111 GLY B C 1
ATOM 2061 O O . GLY B 1 113 ? 37.790 59.373 24.829 1.00 15.23 111 GLY B O 1
ATOM 2062 N N . GLY B 1 114 ? 39.837 59.909 25.622 1.00 17.53 112 GLY B N 1
ATOM 2063 C CA . GLY B 1 114 ? 39.395 61.009 26.461 1.00 19.12 112 GLY B CA 1
ATOM 2064 C C . GLY B 1 114 ? 39.089 60.629 27.901 1.00 19.86 112 GLY B C 1
ATOM 2065 O O . GLY B 1 114 ? 38.699 61.487 28.685 1.00 21.28 112 GLY B O 1
ATOM 2066 N N . GLY B 1 115 ? 39.248 59.360 28.252 1.00 20.60 113 GLY B N 1
ATOM 2067 C CA . GLY B 1 115 ? 38.973 58.884 29.611 1.00 21.98 113 GLY B CA 1
ATOM 2068 C C . GLY B 1 115 ? 40.109 59.089 30.604 1.00 23.92 113 GLY B C 1
ATOM 2069 O O . GLY B 1 115 ? 41.279 59.132 30.233 1.00 23.88 113 GLY B O 1
ATOM 2070 N N . SER B 1 116 ? 39.753 59.194 31.881 1.00 25.06 114 SER B N 1
ATOM 2071 C CA . SER B 1 116 ? 40.730 59.324 32.960 1.00 25.95 114 SER B CA 1
ATOM 2072 C C . SER B 1 116 ? 40.126 58.677 34.195 1.00 26.47 114 SER B C 1
ATOM 2073 O O . SER B 1 116 ? 38.944 58.314 34.199 1.00 25.62 114 SER B O 1
ATOM 2076 N N . ALA B 1 117 ? 40.944 58.525 35.239 1.00 27.46 115 ALA B N 1
ATOM 2077 C CA . ALA B 1 117 ? 40.504 57.950 36.500 1.00 28.01 115 ALA B CA 1
ATOM 2078 C C . ALA B 1 117 ? 39.234 58.640 36.989 1.00 27.53 115 ALA B C 1
ATOM 2079 O O . ALA B 1 117 ? 38.225 57.969 37.297 1.00 28.42 115 ALA B O 1
ATOM 2081 N N . GLU B 1 118 ? 39.281 59.974 37.004 1.00 26.72 116 GLU B N 1
ATOM 2082 C CA . GLU B 1 118 ? 38.192 60.796 37.529 1.00 26.07 116 GLU B CA 1
ATOM 2083 C C . GLU B 1 118 ? 36.991 60.863 36.595 1.00 24.39 116 GLU B C 1
ATOM 2084 O O . GLU B 1 118 ? 35.858 60.870 37.049 1.00 24.03 116 GLU B O 1
ATOM 2090 N N . LYS B 1 119 ? 37.252 60.912 35.291 1.00 22.52 117 LYS B N 1
ATOM 2091 C CA . LYS B 1 119 ? 36.186 60.955 34.284 1.00 20.40 117 LYS B CA 1
ATOM 2092 C C . LYS B 1 119 ? 36.432 59.844 33.258 1.00 18.77 117 LYS B C 1
ATOM 2093 O O . LYS B 1 119 ? 37.072 60.064 32.217 1.00 18.67 117 LYS B O 1
ATOM 2099 N N . PRO B 1 120 ? 35.941 58.642 33.562 1.00 17.86 118 PRO B N 1
ATOM 2100 C CA . PRO B 1 120 ? 36.274 57.515 32.695 1.00 16.55 118 PRO B CA 1
ATOM 2101 C C . PRO B 1 120 ? 35.438 57.524 31.425 1.00 15.62 118 PRO B C 1
ATOM 2102 O O . PRO B 1 120 ? 34.350 58.150 31.395 1.00 13.04 118 PRO B O 1
ATOM 2106 N N . VAL B 1 121 ? 35.941 56.840 30.390 1.00 13.07 119 VAL B N 1
ATOM 2107 C CA . VAL B 1 121 ? 35.123 56.516 29.220 1.00 13.67 119 VAL B CA 1
ATOM 2108 C C . VAL B 1 121 ? 33.806 55.900 29.727 1.00 13.03 119 VAL B C 1
ATOM 2109 O O . VAL B 1 121 ? 33.811 55.051 30.640 1.00 12.87 119 VAL B O 1
ATOM 2113 N N . GLY B 1 122 ? 32.698 56.299 29.110 1.00 11.19 120 GLY B N 1
ATOM 2114 C CA . GLY B 1 122 ? 31.380 55.832 29.536 1.00 11.04 120 GLY B CA 1
ATOM 2115 C C . GLY B 1 122 ? 30.654 56.703 30.565 1.00 10.09 120 GLY B C 1
ATOM 2116 O O . GLY B 1 122 ? 29.464 56.444 30.870 1.00 11.01 120 GLY B O 1
ATOM 2117 N N . LEU B 1 123 ? 31.346 57.694 31.122 1.00 10.35 121 LEU B N 1
ATOM 2118 C CA . LEU B 1 123 ? 30.699 58.635 32.052 1.00 9.93 121 LEU B CA 1
ATOM 2119 C C . LEU B 1 123 ? 29.802 59.554 31.216 1.00 8.62 121 LEU B C 1
ATOM 2120 O O . LEU B 1 123 ? 30.290 60.230 30.307 1.00 8.60 121 LEU B O 1
ATOM 2125 N N . VAL B 1 124 ? 28.519 59.613 31.554 1.00 8.92 122 VAL B N 1
ATOM 2126 C CA . VAL B 1 124 ? 27.604 60.511 30.842 1.00 8.34 122 VAL B CA 1
ATOM 2127 C C . VAL B 1 124 ? 26.682 61.183 31.863 1.00 8.27 122 VAL B C 1
ATOM 2128 O O . VAL B 1 124 ? 26.129 60.520 32.735 1.00 9.41 122 VAL B O 1
ATOM 2132 N N . HIS B 1 125 ? 26.536 62.490 31.742 1.00 9.41 123 HIS B N 1
ATOM 2133 C CA . HIS B 1 125 ? 25.551 63.222 32.524 1.00 10.20 123 HIS B CA 1
ATOM 2134 C C . HIS B 1 125 ? 24.387 63.574 31.612 1.00 10.04 123 HIS B C 1
ATOM 2135 O O . HIS B 1 125 ? 24.597 64.133 30.505 1.00 10.58 123 HIS B O 1
ATOM 2142 N N . LEU B 1 126 ? 23.174 63.281 32.091 1.00 9.84 124 LEU B N 1
ATOM 2143 C CA . LEU B 1 126 ? 21.942 63.613 31.372 1.00 9.94 124 LEU B CA 1
ATOM 2144 C C . LEU B 1 126 ? 21.047 64.471 32.253 1.00 10.09 124 LEU B C 1
ATOM 2145 O O . LEU B 1 126 ? 20.963 64.268 33.483 1.00 10.01 124 LEU B O 1
ATOM 2150 N N . ALA B 1 127 ? 20.387 65.448 31.628 1.00 9.68 125 ALA B N 1
ATOM 2151 C CA . ALA B 1 127 ? 19.418 66.293 32.328 1.00 10.05 125 ALA B CA 1
ATOM 2152 C C . ALA B 1 127 ? 18.251 66.594 31.418 1.00 10.81 125 ALA B C 1
ATOM 2153 O O . ALA B 1 127 ? 18.425 66.841 30.214 1.00 11.56 125 ALA B O 1
ATOM 2155 N N . THR B 1 128 ? 17.065 66.556 31.996 1.00 12.16 126 THR B N 1
ATOM 2156 C CA A THR B 1 128 ? 15.877 66.982 31.256 0.50 12.75 126 THR B CA 1
ATOM 2157 C CA B THR B 1 128 ? 15.827 66.928 31.298 0.50 12.90 126 THR B CA 1
ATOM 2158 C C . THR B 1 128 ? 15.162 68.044 32.072 1.00 13.24 126 THR B C 1
ATOM 2159 O O . THR B 1 128 ? 15.157 67.993 33.298 1.00 14.03 126 THR B O 1
ATOM 2166 N N . LYS B 1 129 ? 14.599 69.032 31.366 1.00 13.04 127 LYS B N 1
ATOM 2167 C CA . LYS B 1 129 ? 13.872 70.129 32.024 1.00 13.08 127 LYS B CA 1
ATOM 2168 C C . LYS B 1 129 ? 12.564 70.373 31.304 1.00 12.68 127 LYS B C 1
ATOM 2169 O O . LYS B 1 129 ? 12.511 70.294 30.076 1.00 11.71 127 LYS B O 1
ATOM 2175 N N . ALA B 1 130 ? 11.531 70.721 32.068 1.00 12.06 128 ALA B N 1
ATOM 2176 C CA . ALA B 1 130 ? 10.228 71.093 31.524 1.00 12.66 128 ALA B CA 1
ATOM 2177 C C . ALA B 1 130 ? 9.928 72.569 31.830 1.00 13.24 128 ALA B C 1
ATOM 2178 O O . ALA B 1 130 ? 10.371 73.084 32.850 1.00 12.71 128 ALA B O 1
ATOM 2180 N N . ARG B 1 131 ? 9.133 73.217 30.974 1.00 14.62 129 ARG B N 1
ATOM 2181 C CA . ARG B 1 131 ? 8.670 74.574 31.223 1.00 16.29 129 ARG B CA 1
ATOM 2182 C C . ARG B 1 131 ? 7.902 74.722 32.514 1.00 16.61 129 ARG B C 1
ATOM 2183 O O . ARG B 1 131 ? 7.888 75.821 33.090 1.00 17.69 129 ARG B O 1
ATOM 2191 N N . ASN B 1 132 ? 7.278 73.631 32.978 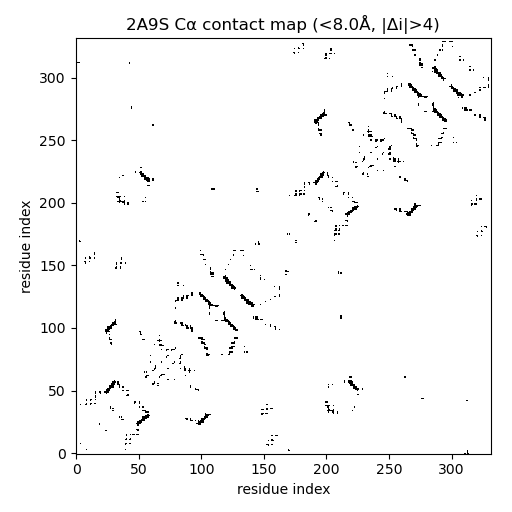1.00 17.13 130 ASN B N 1
ATOM 2192 C CA . ASN B 1 132 ? 6.593 73.663 34.290 1.00 18.50 130 ASN B CA 1
ATOM 2193 C C . ASN B 1 132 ? 7.603 73.784 35.451 1.00 18.78 130 ASN B C 1
ATOM 2194 O O . ASN B 1 132 ? 7.226 74.049 36.591 1.00 20.07 130 ASN B O 1
ATOM 2199 N N . GLY B 1 133 ? 8.895 73.608 35.153 1.00 17.67 131 GLY B N 1
ATOM 2200 C CA . GLY B 1 133 ? 9.943 73.727 36.163 1.00 17.05 131 GLY B CA 1
ATOM 2201 C C . GLY B 1 133 ? 10.624 72.420 36.555 1.00 16.27 131 GLY B C 1
ATOM 2202 O O . GLY B 1 133 ? 11.737 72.439 37.108 1.00 15.38 131 GLY B O 1
ATOM 2203 N N . ASN B 1 134 ? 9.971 71.299 36.260 1.00 15.43 132 ASN B N 1
ATOM 2204 C CA A ASN B 1 134 ? 10.515 69.991 36.624 0.50 15.84 132 ASN B CA 1
ATOM 2205 C CA B ASN B 1 134 ? 10.499 69.974 36.605 0.50 15.79 132 ASN B CA 1
ATOM 2206 C C . ASN B 1 134 ? 11.890 69.748 36.004 1.00 15.70 132 ASN B C 1
ATOM 2207 O O . ASN B 1 134 ? 12.113 70.071 34.835 1.00 15.15 132 ASN B O 1
ATOM 2216 N N . VAL B 1 135 ? 12.811 69.199 36.809 1.00 14.21 133 VAL B N 1
ATOM 2217 C CA . VAL B 1 135 ? 14.164 68.851 36.356 1.00 14.74 133 VAL B CA 1
ATOM 2218 C C . VAL B 1 135 ? 14.478 67.396 36.797 1.00 14.84 133 VAL B C 1
ATOM 2219 O O . VAL B 1 135 ? 14.166 67.011 37.940 1.00 15.47 133 VAL B O 1
ATOM 2223 N N . LEU B 1 136 ? 15.084 66.616 35.904 1.00 15.00 134 LEU B N 1
ATOM 2224 C CA A LEU B 1 136 ? 15.630 65.293 36.230 0.50 15.25 134 LEU B CA 1
ATOM 2225 C CA B LEU B 1 136 ? 15.635 65.296 36.235 0.50 15.34 134 LEU B CA 1
ATOM 2226 C C . LEU B 1 136 ? 17.081 65.235 35.752 1.00 15.13 134 LEU B C 1
ATOM 2227 O O . LEU B 1 136 ? 17.385 65.697 34.660 1.00 15.32 134 LEU B O 1
ATOM 2236 N N . HIS B 1 137 ? 17.975 64.691 36.578 1.00 14.36 135 HIS B N 1
ATOM 2237 C CA . HIS B 1 137 ? 19.398 64.519 36.179 1.00 14.17 135 HIS B CA 1
ATOM 2238 C C . HIS B 1 137 ? 19.853 63.121 36.582 1.00 14.76 135 HIS B C 1
ATOM 2239 O O . HIS B 1 137 ? 19.502 62.636 37.662 1.00 15.35 135 HIS B O 1
ATOM 2246 N N . HIS B 1 138 ? 20.624 62.474 35.721 1.00 14.74 136 HIS B N 1
ATOM 2247 C CA . HIS B 1 138 ? 21.266 61.206 36.079 1.00 14.73 136 HIS B CA 1
ATOM 2248 C C . HIS B 1 138 ? 22.716 61.242 35.641 1.00 14.37 136 HIS B C 1
ATOM 2249 O O . HIS B 1 138 ? 23.032 61.682 34.529 1.00 13.92 136 HIS B O 1
ATOM 2256 N N . GLU B 1 139 ? 23.586 60.752 36.521 1.00 13.84 137 GLU B N 1
ATOM 2257 C CA . GLU B 1 139 ? 24.970 60.471 36.188 1.00 14.54 137 GLU B CA 1
ATOM 2258 C C . GLU B 1 139 ? 25.065 58.971 35.925 1.00 14.21 137 GLU B C 1
ATOM 2259 O O . GLU B 1 139 ? 24.811 58.149 36.817 1.00 14.83 137 GLU B O 1
ATOM 2265 N N . MET B 1 140 ? 25.414 58.628 34.693 1.00 13.20 138 MET B N 1
ATOM 2266 C CA . MET B 1 140 ? 25.565 57.244 34.236 1.00 12.77 138 MET B CA 1
ATOM 2267 C C . MET B 1 140 ? 27.048 56.928 34.056 1.00 13.42 138 MET B C 1
ATOM 2268 O O . MET B 1 140 ? 27.829 57.771 33.605 1.00 13.94 138 MET B O 1
ATOM 2273 N N . ARG B 1 141 ? 27.435 55.719 34.443 1.00 13.94 139 ARG B N 1
ATOM 2274 C CA . ARG B 1 141 ? 28.777 55.222 34.209 1.00 13.76 139 ARG B CA 1
ATOM 2275 C C . ARG B 1 141 ? 28.658 53.890 33.490 1.00 13.92 139 ARG B C 1
ATOM 2276 O O . ARG B 1 141 ? 28.619 52.818 34.112 1.00 14.90 139 ARG B O 1
ATOM 2284 N N . TYR B 1 142 ? 28.527 53.974 32.166 1.00 13.15 140 TYR B N 1
ATOM 2285 C CA . TYR B 1 142 ? 28.242 52.800 31.323 1.00 13.04 140 TYR B CA 1
ATOM 2286 C C . TYR B 1 142 ? 29.407 51.811 31.210 1.00 13.66 140 TYR B C 1
ATOM 2287 O O . TYR B 1 142 ? 29.200 50.664 30.789 1.00 14.70 140 TYR B O 1
ATOM 2296 N N . GLY B 1 143 ? 30.615 52.270 31.532 1.00 13.64 141 GLY B N 1
ATOM 2297 C CA . GLY B 1 143 ? 31.829 51.468 31.388 1.00 14.96 141 GLY B CA 1
ATOM 2298 C C . GLY B 1 143 ? 32.471 51.649 30.025 1.00 14.96 141 GLY B C 1
ATOM 2299 O O . GLY B 1 143 ? 31.937 52.351 29.156 1.00 14.20 141 GLY B O 1
ATOM 2300 N N . ASP B 1 144 ? 33.634 51.019 29.844 1.00 16.44 142 ASP B N 1
ATOM 2301 C CA . ASP B 1 144 ? 34.381 51.074 28.592 1.00 17.93 142 ASP B CA 1
ATOM 2302 C C . ASP B 1 144 ? 33.878 50.019 27.612 1.00 17.56 142 ASP B C 1
ATOM 2303 O O . ASP B 1 144 ? 34.560 49.010 27.324 1.00 17.80 142 ASP B O 1
ATOM 2308 N N . ILE B 1 145 ? 32.671 50.242 27.098 1.00 15.92 143 ILE B N 1
ATOM 2309 C CA . ILE B 1 145 ? 31.905 49.215 26.414 1.00 14.83 143 ILE B CA 1
ATOM 2310 C C . ILE B 1 145 ? 31.828 49.425 24.888 1.00 14.43 143 ILE B C 1
ATOM 2311 O O . ILE B 1 145 ? 31.213 48.607 24.164 1.00 13.77 143 ILE B O 1
ATOM 2316 N N . GLY B 1 146 ? 32.471 50.488 24.400 1.00 13.09 144 GLY B N 1
ATOM 2317 C CA . GLY B 1 146 ? 32.521 50.779 22.962 1.00 11.10 144 GLY B CA 1
ATOM 2318 C C . GLY B 1 146 ? 31.813 52.090 22.632 1.00 11.51 144 GLY B C 1
ATOM 2319 O O . GLY B 1 146 ? 30.828 52.493 23.285 1.00 9.70 144 GLY B O 1
ATOM 2320 N N . ARG B 1 147 ? 32.299 52.768 21.596 1.00 10.62 145 ARG B N 1
ATOM 2321 C CA . ARG B 1 147 ? 31.798 54.124 21.300 1.00 9.67 145 ARG B CA 1
ATOM 2322 C C . ARG B 1 147 ? 30.305 54.090 20.888 1.00 9.46 145 ARG B C 1
ATOM 2323 O O . ARG B 1 147 ? 29.483 54.819 21.445 1.00 9.02 145 ARG B O 1
ATOM 2331 N N . THR B 1 148 ? 29.956 53.240 19.933 1.00 9.50 146 THR B N 1
ATOM 2332 C CA . THR B 1 148 ? 28.550 53.121 19.481 1.00 9.43 146 THR B CA 1
ATOM 2333 C C . THR B 1 148 ? 27.671 52.661 20.645 1.00 9.40 146 THR B C 1
ATOM 2334 O O . THR B 1 148 ? 26.565 53.197 20.850 1.00 9.41 146 THR B O 1
ATOM 2338 N N . GLU B 1 149 ? 28.180 51.689 21.416 1.00 8.86 147 GLU B N 1
ATOM 2339 C CA . GLU B 1 149 ? 27.465 51.144 22.587 1.00 8.53 147 GLU B CA 1
ATOM 2340 C C . GLU B 1 149 ? 27.114 52.222 23.590 1.00 8.43 147 GLU B C 1
ATOM 2341 O O . GLU B 1 149 ? 25.963 52.264 24.039 1.00 9.44 147 GLU B O 1
ATOM 2347 N N . ILE B 1 150 ? 28.091 53.075 23.945 1.00 8.04 148 ILE B N 1
ATOM 2348 C CA . ILE B 1 150 ? 27.820 54.181 24.899 1.00 7.49 148 ILE B CA 1
ATOM 2349 C C . ILE B 1 150 ? 26.790 55.192 24.312 1.00 7.97 148 ILE B C 1
ATOM 2350 O O . ILE B 1 150 ? 25.864 55.631 24.998 1.00 7.74 148 ILE B O 1
ATOM 2355 N N . ARG B 1 151 ? 26.974 55.537 23.044 1.00 8.28 149 ARG B N 1
ATOM 2356 C CA . ARG B 1 151 ? 26.030 56.440 22.374 1.00 8.83 149 ARG B CA 1
ATOM 2357 C C . ARG B 1 151 ? 24.564 55.907 22.384 1.00 8.58 149 ARG B C 1
ATOM 2358 O O . ARG B 1 151 ? 23.613 56.628 22.724 1.00 7.64 149 ARG B O 1
ATOM 2366 N N . LEU B 1 152 ? 24.406 54.638 22.061 1.00 9.23 150 LEU B N 1
ATOM 2367 C CA . LEU B 1 152 ? 23.069 54.059 22.075 1.00 9.28 150 LEU B CA 1
ATOM 2368 C C . LEU B 1 152 ? 22.530 53.936 23.508 1.00 8.67 150 LEU B C 1
ATOM 2369 O O . LEU B 1 152 ? 21.358 54.172 23.730 1.00 7.22 150 LEU B O 1
ATOM 2374 N N . ALA B 1 153 ? 23.390 53.572 24.468 1.00 8.79 151 ALA B N 1
ATOM 2375 C CA . ALA B 1 153 ? 22.976 53.517 25.873 1.00 8.56 151 ALA B CA 1
ATOM 2376 C C . ALA B 1 153 ? 22.467 54.869 26.320 1.00 8.72 151 ALA B C 1
ATOM 2377 O O . ALA B 1 153 ? 21.462 54.953 26.994 1.00 7.85 151 ALA B O 1
ATOM 2379 N N . THR B 1 154 ? 23.160 55.926 25.879 1.00 8.89 152 THR B N 1
ATOM 2380 C CA . THR B 1 154 ? 22.815 57.296 26.241 1.00 8.48 152 THR B CA 1
ATOM 2381 C C . THR B 1 154 ? 21.482 57.691 25.615 1.00 8.46 152 THR B C 1
ATOM 2382 O O . THR B 1 154 ? 20.622 58.309 26.297 1.00 8.69 152 THR B O 1
ATOM 2386 N N . VAL B 1 155 ? 21.304 57.342 24.342 1.00 8.28 153 VAL B N 1
ATOM 2387 C CA . VAL B 1 155 ? 20.004 57.566 23.640 1.00 8.59 153 VAL B CA 1
ATOM 2388 C C . VAL B 1 155 ? 18.869 56.935 24.446 1.00 8.34 153 VAL B C 1
ATOM 2389 O O . VAL B 1 155 ? 17.894 57.610 24.758 1.00 8.15 153 VAL B O 1
ATOM 2393 N N . ARG B 1 156 ? 18.980 55.646 24.749 1.00 8.12 154 ARG B N 1
ATOM 2394 C CA . ARG B 1 156 ? 17.930 55.013 25.571 1.00 8.00 154 ARG B CA 1
ATOM 2395 C C . ARG B 1 156 ? 17.661 55.748 26.892 1.00 9.41 154 ARG B C 1
ATOM 2396 O O . ARG B 1 156 ? 16.490 56.061 27.190 1.00 8.14 154 ARG B O 1
ATOM 2404 N N . THR B 1 157 ? 18.703 56.018 27.688 1.00 8.47 155 THR B N 1
ATOM 2405 C CA . THR B 1 157 ? 18.469 56.765 28.948 1.00 9.39 155 THR B CA 1
ATOM 2406 C C . THR B 1 157 ? 17.757 58.133 28.741 1.00 9.64 155 THR B C 1
ATOM 2407 O O . THR B 1 157 ? 16.855 58.490 29.517 1.00 9.47 155 THR B O 1
ATOM 2411 N N . ALA B 1 158 ? 18.133 58.868 27.692 1.00 8.90 156 ALA B N 1
ATOM 2412 C CA . ALA B 1 158 ? 17.575 60.200 27.390 1.00 9.76 156 ALA B CA 1
ATOM 2413 C C . ALA B 1 158 ? 16.075 60.042 27.124 1.00 9.50 156 ALA B C 1
ATOM 2414 O O . ALA B 1 158 ? 15.240 60.772 27.691 1.00 9.77 156 ALA B O 1
ATOM 2416 N N . LEU B 1 159 ? 15.729 59.044 26.321 1.00 9.55 157 LEU B N 1
ATOM 2417 C CA . LEU B 1 159 ? 14.326 58.830 25.987 1.00 9.87 157 LEU B CA 1
ATOM 2418 C C . LEU B 1 159 ? 13.528 58.424 27.235 1.00 10.38 157 LEU B C 1
ATOM 2419 O O . LEU B 1 159 ? 12.409 58.916 27.422 1.00 11.08 157 LEU B O 1
ATOM 2424 N N . GLU B 1 160 ? 14.075 57.503 28.031 1.00 9.58 158 GLU B N 1
ATOM 2425 C CA . GLU B 1 160 ? 13.445 57.100 29.309 1.00 11.77 158 GLU B CA 1
ATOM 2426 C C . GLU B 1 160 ? 13.167 58.328 30.200 1.00 11.87 158 GLU B C 1
ATOM 2427 O O . GLU B 1 160 ? 12.120 58.419 30.878 1.00 12.97 158 GLU B O 1
ATOM 2433 N N . MET B 1 161 ? 14.104 59.270 30.192 1.00 11.85 159 MET B N 1
ATOM 2434 C CA . MET B 1 161 ? 13.975 60.466 31.034 1.00 12.16 159 MET B CA 1
ATOM 2435 C C . MET B 1 161 ? 12.855 61.387 30.553 1.00 12.25 159 MET B C 1
ATOM 2436 O O . MET B 1 161 ? 12.138 61.940 31.390 1.00 12.40 159 MET B O 1
ATOM 2441 N N . LEU B 1 162 ? 12.729 61.554 29.225 1.00 11.19 160 LEU B N 1
ATOM 2442 C CA . LEU B 1 162 ? 11.638 62.340 28.648 1.00 10.74 160 LEU B CA 1
ATOM 2443 C C . LEU B 1 162 ? 10.284 61.726 29.049 1.00 12.00 160 LEU B C 1
ATOM 2444 O O . LEU B 1 162 ? 9.370 62.437 29.476 1.00 13.34 160 LEU B O 1
ATOM 2449 N N . ILE B 1 163 ? 10.186 60.399 28.971 1.00 13.03 161 ILE B N 1
ATOM 2450 C CA . I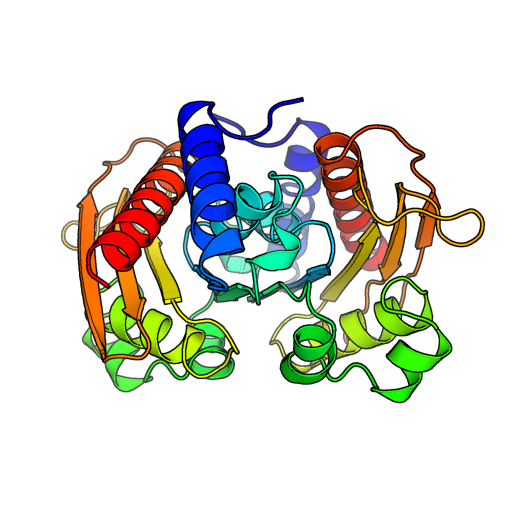LE B 1 163 ? 8.969 59.691 29.370 1.00 13.49 161 ILE B CA 1
ATOM 2451 C C . ILE B 1 163 ? 8.677 59.930 30.862 1.00 14.87 161 ILE B C 1
ATOM 2452 O O . ILE B 1 163 ? 7.566 60.371 31.235 1.00 15.83 161 ILE B O 1
ATOM 2457 N N . ALA B 1 164 ? 9.684 59.708 31.707 1.00 16.12 162 ALA B N 1
ATOM 2458 C CA . ALA B 1 164 ? 9.555 59.977 33.148 1.00 17.79 162 ALA B CA 1
ATOM 2459 C C . ALA B 1 164 ? 9.135 61.403 33.478 1.00 19.33 162 ALA B C 1
ATOM 2460 O O . ALA B 1 164 ? 8.298 61.633 34.367 1.00 18.32 162 ALA B O 1
ATOM 2462 N N . LEU B 1 165 ? 9.754 62.358 32.794 1.00 20.39 163 LEU B N 1
ATOM 2463 C CA . LEU B 1 165 ? 9.491 63.765 33.027 1.00 22.33 163 LEU B CA 1
ATOM 2464 C C . LEU B 1 165 ? 8.021 64.027 32.779 1.00 23.70 163 LEU B C 1
ATOM 2465 O O . LEU B 1 165 ? 7.364 64.741 33.559 1.00 24.50 163 LEU B O 1
ATOM 2470 N N . ASN B 1 166 ? 7.512 63.433 31.704 1.00 24.45 164 ASN B N 1
ATOM 2471 C CA . ASN B 1 166 ? 6.126 63.585 31.311 1.00 26.32 164 ASN B CA 1
ATOM 2472 C C . ASN B 1 166 ? 5.118 62.933 32.278 1.00 27.50 164 ASN B C 1
ATOM 2473 O O . ASN B 1 166 ? 3.941 63.270 32.284 1.00 26.97 164 ASN B O 1
ATOM 2478 N N . GLN B 1 167 ? 5.575 61.999 33.094 1.00 29.40 165 GLN B N 1
ATOM 2479 C CA . GLN B 1 167 ? 4.763 61.617 34.265 1.00 31.42 165 GLN B CA 1
ATOM 2480 C C . GLN B 1 167 ? 5.379 62.059 35.586 1.00 32.12 165 GLN B C 1
ATOM 2481 O O . GLN B 1 167 ? 5.587 63.253 35.821 1.00 32.87 165 GLN B O 1
#

Foldseek 3Di:
DDDAPPVLLVLLQVCLVVVQVVQFAEEEEEAQLQCVLVVSNVVDPNSVSHYWYYHHQNDPVSLCVQQVQDPVCCVPANCAHLSSQVSNFNSRPVVTPGQKYKYKGAALDPDDADPVHGHLWMWMKMAGPVGDMDIDTTRRDNDHNVVSSSVVSSVRSVVSVVVVVVD/DQDADDLLLVLLVCCLVVCQVVQFAEEEEEAQLQCVLVVSNVVDPNSVSHYWYYQYDNDVVSLCVQQVQDPCCCVPANQAHQSSQVSNQVRRCVVTPGQKYKYKHAALDPDDADPVHGHLWMKMWMAGPVGDIDIDTTRRDNPHNVVSSSVVSSVRSVVSVVSVD

Sequence (332 aa):
MSLFPGDIEELARRIITDFTPLGLMVVSSTAESCTGGLIAGALTEIAGSSAVVDRGFVTYTNDAKRDMLGVGTETLTTFGAVSRQTALQMAHGALYYRSRANFAVAVTGIAGPGGGSAEKPVGLVHLATKARNGNVLHHEMRYGDIGRTEIRLATVRTALEMLIALNQAGMSLFPGDIEELARRRIITDFTPLGLMVSTAESCTGGLIAGALTEIAGSSAVVDRGFVTYYTNDAKRDMLGVGTETLTTFGAVSRQTALQMAHGALYRSRANFAVAVTGIAGPGGGSAEKPVGLVHLATTKARNGNNVLLHHEMRYGDIGRTEIRLATVRTALEMLIALNQ

CATH classification: 3.90.950.20

Secondary structure (DSSP, 8-state):
---S-HHHHHHHHHHHHHHHHHT--EEEEESTTTTHHHHHHTTSTTGGGTEEEEEEE-SHHHHHHHH---HHHHHHH-SSSHHHHHHHHHHHHHTSS-SEEEEEEE--SSS---SSS-TTEEEEEEEETTS-EEEEEEE--S--HHHHHHHHHHHHHHHHHHHHHT-/---S-HHHHHHHHHHHHHHHHHT--EEEEEESSTTHHHHHHTTSTTGGGTEEEEEE--SHHHHHHHH---HHHHHHH-SSSHHHHHHHHHHHHHTSS-SEEEEEEE--SSSS--SSS-TTEEEEEEEETTS-EEEEEEE--S--HHHHHHHHHHHHHHHHHHHH-

InterPro domains:
  IPR008136 CinA, C-terminal [PF02464] (9-161)
  IPR008136 CinA, C-terminal [TIGR00199] (21-160)
  IPR036653 CinA-like, C-terminal [G3DSA:3.90.950.20] (1-169)
  IPR036653 CinA-like, C-terminal [SSF142433] (4-163)

Nearest PDB structures (foldseek):
  2a9s-assembly1_B  TM=1.006E+00  e=7.713E-36  Agrobacterium fabrum str. C58
  5v01-assembly1_B  TM=9.613E-01  e=1.017E-16  Klebsiella pneumoniae subsp. pneumoniae MGH 78578
  6l19-assembly1_B  TM=9.395E-01  e=1.082E-16  Enterobacter asburiae
  5kvk-assembly1_A-2  TM=9.454E-01  e=3.297E-16  Klebsiella pneumoniae 700603
  5vu3-assembly2_B  TM=8.991E-01  e=1.069E-15  Enterobacter cloacae subsp. cloacae ATCC 13047

Radius of gyration: 18.03 Å; Cα contacts (8 Å, |Δi|>4): 826; chains: 2; bounding box: 48×38×45 Å

Organism: Agrobacterium fabrum (strain C58 / ATCC 33970) (NCBI:txid176299)

Solvent-accessible surface area: 12193 Å² total; per-residue (Å²): 144,74,24,8,37,55,61,0,49,125,31,0,107,110,0,8,87,52,2,66,112,105,59,32,41,0,0,0,0,1,11,7,0,0,0,0,0,0,0,1,0,5,22,4,52,42,1,82,57,0,0,2,1,0,7,1,0,34,28,57,58,0,4,80,72,18,4,42,4,20,80,121,6,9,116,100,91,22,28,20,8,117,53,0,0,41,60,0,0,83,5,0,0,97,113,15,166,1,50,14,0,0,0,0,1,14,21,9,4,96,53,69,43,57,100,131,77,43,18,0,4,0,14,0,0,0,33,7,99,116,38,52,55,51,54,91,81,58,142,41,32,121,90,28,40,9,53,0,0,6,13,0,0,74,12,0,0,79,6,0,14,38,2,21,124,62,86,137,63,19,9,57,50,62,3,68,55,20,0,104,118,0,9,74,61,1,67,109,108,59,28,42,0,0,0,0,0,9,21,0,0,0,0,0,0,0,2,0,0,22,26,54,42,0,76,57,0,0,1,2,0,8,1,0,39,32,68,38,0,1,112,83,19,3,38,1,30,68,138,18,18,110,85,87,20,25,17,8,118,67,0,0,49,63,0,2,84,5,0,0,99,114,0,118,0,46,9,0,0,0,0,0,12,21,10,4,98,53,71,39,64,105,150,69,40,17,0,4,0,13,0,0,0,42,0,102,106,43,76,76,49,33,70,84,58,142,42,32,120,86,30,53,9,60,0,1,12,26,0,0,100,13,0,0,65,3,0,36,51,15,38,161

B-factor: mean 17.79, std 8.76, range [4.41, 124.2]